Protein AF-A0A6A5T7L0-F1 (afdb_monomer_lite)

Radius of gyration: 27.07 Å; chains: 1; bounding box: 77×47×76 Å

Structure (mmCIF, N/CA/C/O backbone):
data_AF-A0A6A5T7L0-F1
#
_entry.id   AF-A0A6A5T7L0-F1
#
loop_
_atom_site.group_PDB
_atom_site.id
_atom_site.type_symbol
_atom_site.label_atom_id
_atom_site.label_alt_id
_atom_site.label_comp_id
_atom_site.label_asym_id
_atom_site.label_entity_id
_atom_site.label_seq_id
_atom_site.pdbx_PDB_ins_code
_atom_site.Cartn_x
_atom_site.Cartn_y
_atom_site.Cartn_z
_atom_site.occupancy
_atom_site.B_iso_or_equiv
_atom_site.auth_seq_id
_atom_site.auth_comp_id
_atom_site.auth_asym_id
_atom_site.auth_atom_id
_atom_site.pdbx_PDB_model_num
ATOM 1 N N . MET A 1 1 ? -7.300 -7.593 -33.286 1.00 43.91 1 MET A N 1
ATOM 2 C CA . MET A 1 1 ? -7.652 -6.165 -33.444 1.00 43.91 1 MET A CA 1
ATOM 3 C C . MET A 1 1 ? -7.364 -5.468 -32.127 1.00 43.91 1 MET A C 1
ATOM 5 O O . MET A 1 1 ? -8.021 -5.785 -31.148 1.00 43.91 1 MET A O 1
ATOM 9 N N . LEU A 1 2 ? -6.334 -4.622 -32.071 1.00 35.47 2 LEU A N 1
ATOM 10 C CA . LEU A 1 2 ? -6.002 -3.835 -30.878 1.00 35.47 2 LEU A CA 1
ATOM 11 C C . LEU A 1 2 ? -6.541 -2.407 -31.060 1.00 35.47 2 LEU A C 1
ATOM 13 O O . LEU A 1 2 ? -6.405 -1.876 -32.164 1.00 35.47 2 LEU A O 1
ATOM 17 N N . PRO A 1 3 ? -7.145 -1.787 -30.031 1.00 54.62 3 PRO A N 1
ATOM 18 C CA . PRO A 1 3 ? -7.660 -0.429 -30.133 1.00 54.62 3 PRO A CA 1
ATOM 19 C C . PRO A 1 3 ? -6.516 0.590 -30.221 1.00 54.62 3 PRO A C 1
ATOM 21 O O . PRO A 1 3 ? -5.572 0.571 -29.429 1.00 54.62 3 PRO A O 1
ATOM 24 N N . ILE A 1 4 ? -6.623 1.482 -31.203 1.00 52.09 4 ILE A N 1
ATOM 25 C CA . ILE A 1 4 ? -5.768 2.654 -31.389 1.00 52.09 4 ILE A CA 1
ATOM 26 C C . ILE A 1 4 ? -6.234 3.705 -30.373 1.00 52.09 4 ILE A C 1
ATOM 28 O O . ILE A 1 4 ? -7.355 4.193 -30.459 1.00 52.09 4 ILE A O 1
ATOM 32 N N . PHE A 1 5 ? -5.399 4.011 -29.380 1.00 48.12 5 PHE A N 1
ATOM 33 C CA . PHE A 1 5 ? -5.658 5.078 -28.411 1.00 48.12 5 PHE A CA 1
ATOM 34 C C . PHE A 1 5 ? -5.071 6.395 -28.924 1.00 48.12 5 PHE A C 1
ATOM 36 O O . PHE A 1 5 ? -3.862 6.622 -28.820 1.00 48.12 5 PHE A O 1
ATOM 43 N N . ASP A 1 6 ? -5.934 7.271 -29.437 1.00 54.66 6 ASP A N 1
ATOM 44 C CA . ASP A 1 6 ? -5.581 8.657 -29.740 1.00 54.66 6 ASP A CA 1
ATOM 45 C C . ASP A 1 6 ? -5.283 9.417 -28.443 1.00 54.66 6 ASP A C 1
ATOM 47 O O . ASP A 1 6 ? -6.135 9.608 -27.576 1.00 54.66 6 ASP A O 1
ATOM 51 N N . SER A 1 7 ? -4.023 9.820 -28.289 1.00 46.53 7 SER A N 1
ATOM 52 C CA . SER A 1 7 ? -3.513 10.531 -27.117 1.00 46.53 7 SER A CA 1
ATOM 53 C C . SER A 1 7 ? -3.233 11.983 -27.495 1.00 46.53 7 SER A C 1
ATOM 55 O O . SER A 1 7 ? -2.087 12.362 -27.727 1.00 46.53 7 SER A O 1
ATOM 57 N N . THR A 1 8 ? -4.274 12.810 -27.588 1.00 51.56 8 THR A N 1
ATOM 58 C CA . THR A 1 8 ? -4.124 14.262 -27.792 1.00 51.56 8 THR A CA 1
ATOM 59 C C . THR A 1 8 ? -4.957 15.042 -26.782 1.00 51.56 8 THR A C 1
ATOM 61 O O . THR A 1 8 ? -5.862 15.790 -27.125 1.00 51.56 8 THR A O 1
ATOM 64 N N . THR A 1 9 ? -4.629 14.899 -25.501 1.00 53.75 9 THR A N 1
ATOM 65 C CA . THR A 1 9 ? -5.067 15.838 -24.462 1.00 53.75 9 THR A CA 1
ATOM 66 C C . THR A 1 9 ? -3.869 16.658 -24.014 1.00 53.75 9 THR A C 1
ATOM 68 O O . THR A 1 9 ? -3.000 16.180 -23.286 1.00 53.75 9 THR A O 1
ATOM 71 N N . LYS A 1 10 ? -3.812 17.902 -24.501 1.00 51.41 10 LYS A N 1
ATOM 72 C CA . LYS A 1 10 ? -2.924 18.950 -23.993 1.00 51.41 10 LYS A CA 1
ATOM 73 C C . LYS A 1 10 ? -3.390 19.309 -22.581 1.00 51.41 10 LYS A C 1
ATOM 75 O O . LYS A 1 10 ? -4.436 19.930 -22.427 1.00 51.41 10 LYS A O 1
ATOM 80 N N . SER A 1 11 ? -2.636 18.906 -21.565 1.00 47.56 11 SER A N 1
ATOM 81 C CA . SER A 1 11 ? -2.857 19.373 -20.194 1.00 47.56 11 SER A CA 1
ATOM 82 C C . SER A 1 11 ? -2.314 20.800 -20.039 1.00 47.56 11 SER A C 1
ATOM 84 O O . SER A 1 11 ? -1.153 21.027 -20.389 1.00 47.56 11 SER A O 1
ATOM 86 N N . PRO A 1 12 ? -3.096 21.759 -19.516 1.00 58.34 12 PRO A N 1
ATOM 87 C CA . PRO A 1 12 ? -2.580 23.069 -19.145 1.00 58.34 12 PRO A CA 1
ATOM 88 C C . PRO A 1 12 ? -1.730 22.940 -17.873 1.00 58.34 12 PRO A C 1
ATOM 90 O O . PRO A 1 12 ? -2.208 22.525 -16.819 1.00 58.34 12 PRO A O 1
ATOM 93 N N . LEU A 1 13 ? -0.443 23.260 -17.999 1.00 49.09 13 LEU A N 1
ATOM 94 C CA . LEU A 1 13 ? 0.490 23.393 -16.887 1.00 49.09 13 LEU A CA 1
ATOM 95 C C . LEU A 1 13 ? 0.270 24.735 -16.176 1.00 49.09 13 LEU A C 1
ATOM 97 O O . LEU A 1 13 ? 0.338 25.785 -16.802 1.00 49.09 13 LEU A O 1
ATOM 101 N N . ASN A 1 14 ? 0.064 24.639 -14.863 1.00 46.44 14 ASN A N 1
ATOM 102 C CA . ASN A 1 14 ? 0.640 25.473 -13.807 1.00 46.44 14 ASN A CA 1
ATOM 103 C C . ASN A 1 14 ? 0.801 26.982 -14.047 1.00 46.44 14 ASN A C 1
ATOM 105 O O . ASN A 1 14 ? 1.794 27.439 -14.608 1.00 46.44 14 ASN A O 1
ATOM 109 N N . SER A 1 15 ? -0.048 27.747 -13.365 1.00 51.84 15 SER A N 1
ATOM 110 C CA . SER A 1 15 ? 0.314 29.055 -12.815 1.00 51.84 15 SER A CA 1
ATOM 111 C C . SER A 1 15 ? -0.300 29.203 -11.420 1.00 51.84 15 SER A C 1
ATOM 113 O O . SER A 1 15 ? -1.387 29.757 -11.271 1.00 51.84 15 SER A O 1
ATOM 115 N N . TYR A 1 16 ? 0.355 28.658 -10.394 1.00 52.31 16 TYR A N 1
ATOM 116 C CA . TYR A 1 16 ? 0.055 29.035 -9.010 1.00 52.31 16 TYR A CA 1
ATOM 117 C C . TYR A 1 16 ? 1.258 28.776 -8.102 1.00 52.31 16 TYR A C 1
ATOM 119 O O . TYR A 1 16 ? 1.363 27.742 -7.449 1.00 52.31 16 TYR A O 1
ATOM 127 N N . VAL A 1 17 ? 2.197 29.718 -8.096 1.00 57.66 17 VAL A N 1
ATOM 128 C CA . VAL A 1 17 ? 3.179 29.864 -7.022 1.00 57.66 17 VAL A CA 1
ATOM 129 C C . VAL A 1 17 ? 3.351 31.358 -6.820 1.00 57.66 17 VAL A C 1
ATOM 131 O O . VAL A 1 17 ? 3.930 32.004 -7.679 1.00 57.66 17 VAL A O 1
ATOM 134 N N . GLU A 1 18 ? 2.782 31.889 -5.740 1.00 56.53 18 GLU A N 1
ATOM 135 C CA . GLU A 1 18 ? 3.347 32.964 -4.914 1.00 56.53 18 GLU A CA 1
ATOM 136 C C . GLU A 1 18 ? 2.330 33.347 -3.833 1.00 56.53 18 GLU A C 1
ATOM 138 O O . GLU A 1 18 ? 1.183 33.683 -4.116 1.00 56.53 18 GLU A O 1
ATOM 143 N N . GLY A 1 19 ? 2.747 33.242 -2.572 1.00 48.78 19 GLY A N 1
ATOM 144 C CA . GLY A 1 19 ? 1.917 33.613 -1.428 1.00 48.78 19 GLY A CA 1
ATOM 145 C C . GLY A 1 19 ? 2.316 32.913 -0.136 1.00 48.78 19 GLY A C 1
ATOM 146 O O . GLY A 1 19 ? 1.455 32.376 0.555 1.00 48.78 19 GLY A O 1
ATOM 147 N N . ILE A 1 20 ? 3.611 32.874 0.197 1.00 54.66 20 ILE A N 1
ATOM 148 C CA . ILE A 1 20 ? 4.043 32.425 1.527 1.00 54.66 20 ILE A CA 1
ATOM 149 C C . ILE A 1 20 ? 3.775 33.588 2.487 1.00 54.66 20 ILE A C 1
ATOM 151 O O . ILE A 1 20 ? 4.583 34.500 2.641 1.00 54.66 20 ILE A O 1
ATOM 155 N N . SER A 1 21 ? 2.570 33.582 3.053 1.00 60.00 21 SER A N 1
ATOM 156 C CA . SER A 1 21 ? 2.097 34.552 4.033 1.00 60.00 21 SER A CA 1
ATOM 157 C C . SER A 1 21 ? 2.749 34.293 5.393 1.00 60.00 21 SER A C 1
ATOM 159 O O . SER A 1 21 ? 2.473 33.297 6.053 1.00 60.00 21 SER A O 1
ATOM 161 N N . THR A 1 22 ? 3.625 35.223 5.760 1.0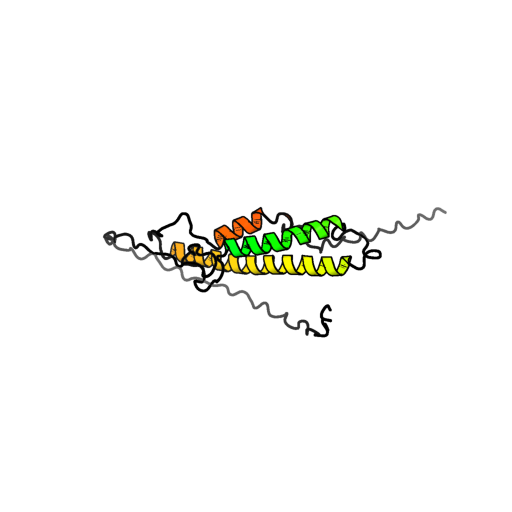0 60.38 22 THR A N 1
ATOM 162 C CA . THR A 1 22 ? 3.790 35.868 7.070 1.00 60.38 22 THR A CA 1
ATOM 163 C C . THR A 1 22 ? 3.498 35.041 8.328 1.00 60.38 22 THR A C 1
ATOM 165 O O . THR A 1 22 ? 2.357 34.752 8.671 1.00 60.38 22 THR A O 1
ATOM 168 N N . HIS A 1 23 ? 4.575 34.785 9.069 1.00 54.91 23 HIS A N 1
ATOM 169 C CA . HIS A 1 23 ? 4.649 34.398 10.477 1.00 54.91 23 HIS A CA 1
ATOM 170 C C . HIS A 1 23 ? 3.454 34.853 11.346 1.00 54.91 23 HIS A C 1
ATOM 172 O O . HIS A 1 23 ? 3.413 35.991 11.815 1.00 54.91 23 HIS A O 1
ATOM 178 N N . CYS A 1 24 ? 2.533 33.938 11.659 1.00 53.59 24 CYS A N 1
ATOM 179 C CA . CYS A 1 24 ? 1.653 34.081 12.818 1.00 53.59 24 CYS A CA 1
ATOM 180 C C . CYS A 1 24 ? 2.404 33.596 14.062 1.00 53.59 24 CYS A C 1
ATOM 182 O O . CYS A 1 24 ? 2.524 32.396 14.306 1.00 53.59 24 CYS A O 1
ATOM 184 N N . ILE A 1 25 ? 2.915 34.537 14.856 1.00 69.62 25 ILE A N 1
ATOM 185 C CA . ILE A 1 25 ? 3.345 34.269 16.230 1.00 69.62 25 ILE A CA 1
ATOM 186 C C . ILE A 1 25 ? 2.068 34.029 17.044 1.00 69.62 25 ILE A C 1
ATOM 188 O O . ILE A 1 25 ? 1.361 34.970 17.400 1.00 69.62 25 ILE A O 1
ATOM 192 N N . ILE A 1 26 ? 1.729 32.759 17.275 1.00 68.44 26 ILE A N 1
ATOM 193 C CA . ILE A 1 26 ? 0.616 32.368 18.144 1.00 68.44 26 ILE A CA 1
ATOM 194 C C . ILE A 1 26 ? 1.111 32.456 19.589 1.00 68.44 26 ILE A C 1
ATOM 196 O O . ILE A 1 26 ? 1.755 31.542 20.102 1.00 68.44 26 ILE A O 1
ATOM 200 N N . THR A 1 27 ? 0.827 33.575 20.249 1.00 67.38 27 THR A N 1
ATOM 201 C CA . THR A 1 27 ? 1.026 33.731 21.693 1.00 67.38 27 THR A CA 1
ATOM 202 C C . THR A 1 27 ? -0.108 32.998 22.411 1.00 67.38 27 THR A C 1
ATOM 204 O O . THR A 1 27 ? -1.219 33.515 22.511 1.00 67.38 27 THR A O 1
ATOM 207 N N . LEU A 1 28 ? 0.137 31.766 22.865 1.00 72.31 28 LEU A N 1
ATOM 208 C CA . LEU A 1 28 ? -0.852 31.013 23.639 1.00 72.31 28 LEU A CA 1
ATOM 209 C C . LEU A 1 28 ? -0.962 31.601 25.059 1.00 72.31 28 LEU A C 1
ATOM 211 O O . LEU A 1 28 ? 0.062 31.753 25.730 1.00 72.31 28 LEU A O 1
ATOM 215 N N . PRO A 1 29 ? -2.174 31.930 25.543 1.00 70.00 29 PRO A N 1
ATOM 216 C CA . PRO A 1 29 ? -2.362 32.408 26.904 1.00 70.00 29 PRO A CA 1
ATOM 217 C C . PRO A 1 29 ? -2.078 31.282 27.904 1.00 70.00 29 PRO A C 1
ATOM 219 O O . PRO A 1 29 ? -2.749 30.250 27.919 1.00 70.00 29 PRO A O 1
ATOM 222 N N . PHE A 1 30 ? -1.084 31.511 28.762 1.00 65.31 30 PHE A N 1
ATOM 223 C CA . PHE A 1 30 ? -0.751 30.663 29.902 1.00 65.31 30 PHE A CA 1
ATOM 224 C C . PHE A 1 30 ? -1.937 30.643 30.876 1.00 65.31 30 PHE A C 1
ATOM 226 O O . PHE A 1 30 ? -2.148 31.578 31.646 1.00 65.31 30 PHE A O 1
ATOM 233 N N . THR A 1 31 ? -2.760 29.600 30.790 1.00 71.38 31 THR A N 1
ATOM 234 C CA . THR A 1 31 ? -3.904 29.392 31.680 1.00 71.38 31 THR A CA 1
ATOM 235 C C . THR A 1 31 ? -3.433 28.583 32.883 1.00 71.38 31 THR A C 1
ATOM 237 O O . THR A 1 31 ? -2.878 27.497 32.729 1.00 71.38 31 THR A O 1
ATOM 240 N N . SER A 1 32 ? -3.604 29.132 34.087 1.00 69.06 32 SER A N 1
ATOM 241 C CA . SER A 1 32 ? -3.210 28.470 35.333 1.00 69.06 32 SER A CA 1
ATOM 242 C C . SER A 1 32 ? -3.940 27.132 35.521 1.00 69.06 32 SER A C 1
ATOM 244 O O . SER A 1 32 ? -5.127 27.040 35.198 1.00 69.06 32 SER A O 1
ATOM 246 N N . PRO A 1 33 ? -3.273 26.105 36.079 1.00 72.44 33 PRO A N 1
ATOM 247 C CA . PRO A 1 33 ? -3.895 24.811 36.320 1.00 72.44 33 PRO A CA 1
ATOM 248 C C . PRO A 1 33 ? -4.971 24.949 37.403 1.00 72.44 33 PRO A C 1
ATOM 250 O O . PRO A 1 33 ? -4.674 25.227 38.564 1.00 72.44 33 PRO A O 1
ATOM 253 N N . ALA A 1 34 ? -6.233 24.762 37.020 1.00 69.81 34 ALA A N 1
ATOM 254 C CA . ALA A 1 34 ? -7.327 24.653 37.971 1.00 69.81 34 ALA A CA 1
ATOM 255 C C . ALA A 1 34 ? -7.216 23.315 38.719 1.00 69.81 34 ALA A C 1
ATOM 257 O O . ALA A 1 34 ? -7.184 22.242 38.109 1.00 69.81 34 ALA A O 1
ATOM 258 N N . THR A 1 35 ? -7.164 23.386 40.049 1.00 69.69 35 THR A N 1
ATOM 259 C CA . THR A 1 35 ? -7.171 22.241 40.965 1.00 69.69 35 THR A CA 1
ATOM 260 C C . THR A 1 35 ? -8.419 21.393 40.720 1.00 69.69 35 THR A C 1
ATOM 262 O O . THR A 1 35 ? -9.519 21.733 41.153 1.00 69.69 35 THR A O 1
ATOM 265 N N . THR A 1 36 ? -8.256 20.295 39.983 1.00 68.69 36 THR A N 1
ATOM 266 C CA . THR A 1 36 ? -9.347 19.383 39.631 1.00 68.69 36 THR A CA 1
ATOM 267 C C . THR A 1 36 ? -9.583 18.430 40.798 1.00 68.69 36 THR A C 1
ATOM 269 O O . THR A 1 36 ? -8.712 17.645 41.166 1.00 68.69 36 THR A O 1
ATOM 272 N N . SER A 1 37 ? -10.762 18.536 41.410 1.00 72.56 37 SER A N 1
ATOM 273 C CA . SER A 1 37 ? -11.226 17.643 42.472 1.00 72.56 37 SER A CA 1
ATOM 274 C C . SER A 1 37 ? -11.311 16.206 41.941 1.00 72.56 37 SER A C 1
ATOM 276 O O . SER A 1 37 ? -11.947 15.959 40.915 1.00 72.56 37 SER A O 1
ATOM 278 N N . ALA A 1 38 ? -10.637 15.272 42.617 1.00 71.00 38 ALA A N 1
ATOM 279 C CA . ALA A 1 38 ? -10.559 13.865 42.239 1.00 71.00 38 ALA A CA 1
ATOM 280 C C . ALA A 1 38 ? -11.945 13.207 42.321 1.00 71.00 38 ALA A C 1
ATOM 282 O O . ALA A 1 38 ? -12.402 12.788 43.384 1.00 71.00 38 ALA A O 1
ATOM 283 N N . ARG A 1 39 ? -12.636 13.138 41.182 1.00 76.12 39 ARG A N 1
ATOM 284 C CA . ARG A 1 39 ? -13.893 12.407 41.038 1.00 76.12 39 ARG A CA 1
ATOM 285 C C . ARG A 1 39 ? -13.563 10.925 40.887 1.00 76.12 39 ARG A C 1
ATOM 287 O O . ARG A 1 39 ? -12.896 10.544 39.931 1.00 76.12 39 ARG A O 1
ATOM 294 N N . THR A 1 40 ? -14.033 10.095 41.814 1.00 76.38 40 THR A N 1
ATOM 295 C CA . THR A 1 40 ? -13.947 8.633 41.712 1.00 76.38 40 THR A CA 1
ATOM 296 C C . THR A 1 40 ? -14.692 8.177 40.457 1.00 76.38 40 THR A C 1
ATOM 298 O O . THR A 1 40 ? -15.923 8.202 40.416 1.00 76.38 40 THR A O 1
ATOM 301 N N . VAL A 1 41 ? -13.951 7.819 39.407 1.00 77.62 41 VAL A N 1
ATOM 302 C CA . VAL A 1 41 ? -14.505 7.275 38.163 1.00 77.62 41 VAL A CA 1
ATOM 303 C C . VAL A 1 41 ? -14.857 5.813 38.419 1.00 77.62 41 VAL A C 1
ATOM 305 O O . VAL A 1 41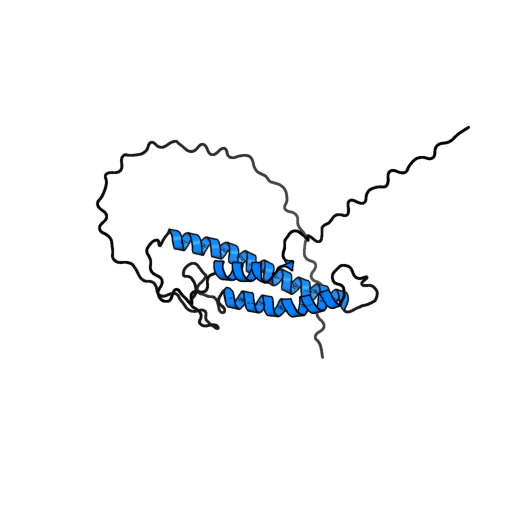 ? -13.977 4.990 38.654 1.00 77.62 41 VAL A O 1
ATOM 308 N N . VAL A 1 42 ? -16.152 5.495 38.422 1.00 81.62 42 VAL A N 1
ATOM 309 C CA . VAL A 1 42 ? -16.621 4.104 38.438 1.00 81.62 42 VAL A CA 1
ATOM 310 C C . VAL A 1 42 ? -16.292 3.504 37.064 1.00 81.62 42 VAL A C 1
ATOM 312 O O . VAL A 1 42 ? -16.731 4.076 36.065 1.00 81.62 42 VAL A O 1
ATOM 315 N N . PRO A 1 43 ? -15.519 2.406 36.979 1.00 78.56 43 PRO A N 1
ATOM 316 C CA . PRO A 1 43 ? -15.147 1.815 35.699 1.00 78.56 43 PRO A CA 1
ATOM 317 C C . PRO A 1 43 ? -16.399 1.278 34.999 1.00 78.56 43 PRO A C 1
ATOM 319 O O . PRO A 1 43 ? -17.075 0.383 35.507 1.00 78.56 43 PRO A O 1
ATOM 322 N N . SER A 1 44 ? -16.733 1.850 33.843 1.00 76.25 44 SER A N 1
ATOM 323 C CA . SER A 1 44 ? -17.766 1.306 32.962 1.00 76.25 44 SER A CA 1
ATOM 324 C C . SER A 1 44 ? -17.288 -0.018 32.356 1.00 76.25 44 SER A C 1
ATOM 326 O O . SER A 1 44 ? -16.091 -0.154 32.090 1.00 76.25 44 SER A O 1
ATOM 328 N N . PRO A 1 45 ? -18.190 -0.987 32.111 1.00 80.56 45 PRO A N 1
ATOM 329 C CA . PRO A 1 45 ? -17.828 -2.223 31.426 1.00 80.56 45 PRO A CA 1
ATOM 330 C C . PRO A 1 45 ? -17.216 -1.918 30.046 1.00 80.56 45 PRO A C 1
ATOM 332 O O . PRO A 1 45 ? -17.641 -0.949 29.405 1.00 80.56 45 PRO A O 1
ATOM 335 N N . PRO A 1 46 ? -16.237 -2.719 29.584 1.00 83.00 46 PRO A N 1
ATOM 336 C CA . PRO A 1 46 ? -15.584 -2.498 28.300 1.00 83.00 46 PRO A CA 1
ATOM 337 C C . PRO A 1 46 ? -16.614 -2.578 27.171 1.00 83.00 46 PRO A C 1
ATOM 339 O O . PRO A 1 46 ? -17.391 -3.532 27.070 1.00 83.00 46 PRO A O 1
ATOM 342 N N . VAL A 1 47 ? -16.640 -1.548 26.328 1.00 87.94 47 VAL A N 1
ATOM 343 C CA . VAL A 1 47 ? -17.479 -1.528 25.130 1.00 87.94 47 VAL A CA 1
ATOM 344 C C . VAL A 1 47 ? -16.797 -2.404 24.085 1.00 87.94 47 VAL A C 1
ATOM 346 O O . VAL A 1 47 ? -15.630 -2.193 23.767 1.00 87.94 47 VAL A O 1
ATOM 349 N N . SER A 1 48 ? -17.521 -3.389 23.554 1.00 90.88 48 SER A N 1
ATOM 350 C CA . SER A 1 48 ? -17.037 -4.227 22.457 1.00 90.88 48 SER A CA 1
ATOM 351 C C . SER A 1 48 ? -17.608 -3.748 21.127 1.00 90.88 48 SER A C 1
ATOM 353 O O . SER A 1 48 ? -18.789 -3.405 21.024 1.00 90.88 48 SER A O 1
ATOM 355 N N . ILE A 1 49 ? -16.767 -3.720 20.093 1.00 92.25 49 ILE A N 1
ATOM 356 C CA . ILE A 1 49 ? -17.170 -3.330 18.736 1.00 92.25 49 ILE A CA 1
ATOM 357 C C . ILE A 1 49 ? -16.894 -4.488 17.779 1.00 92.25 49 ILE A C 1
ATOM 359 O O . ILE A 1 49 ? -15.841 -5.124 17.831 1.00 92.25 49 ILE A O 1
ATOM 363 N N . THR A 1 50 ? -17.854 -4.749 16.886 1.00 92.50 50 THR A N 1
ATOM 364 C CA . THR A 1 50 ? -17.685 -5.687 15.770 1.00 92.50 50 THR A CA 1
ATOM 365 C C . THR A 1 50 ? -17.288 -4.904 14.517 1.00 92.50 50 THR A C 1
ATOM 367 O O . THR A 1 50 ? -18.096 -4.106 14.037 1.00 92.50 50 THR A O 1
ATOM 370 N N . PRO A 1 51 ? -16.076 -5.097 13.972 1.00 93.12 51 PRO A N 1
ATOM 371 C CA . PRO A 1 51 ? -15.645 -4.371 12.784 1.00 93.12 51 PRO A CA 1
ATOM 372 C C . PRO A 1 51 ? -16.403 -4.827 11.527 1.00 93.12 51 PRO A C 1
ATOM 374 O O . PRO A 1 51 ? -16.793 -5.993 11.415 1.00 93.12 51 PRO A O 1
ATOM 377 N N . ASN A 1 52 ? -16.592 -3.935 10.548 1.00 93.75 52 ASN A N 1
ATOM 378 C CA . ASN A 1 52 ? -17.231 -4.333 9.290 1.00 93.75 52 ASN A CA 1
ATOM 379 C C . ASN A 1 52 ? -16.282 -5.160 8.421 1.00 93.75 52 ASN A C 1
ATOM 381 O O . ASN A 1 52 ? -15.060 -5.109 8.556 1.00 93.75 52 ASN A O 1
ATOM 385 N N . LYS A 1 53 ? -16.859 -5.897 7.473 1.00 95.06 53 LYS A N 1
ATOM 386 C CA . LYS A 1 53 ? -16.119 -6.696 6.494 1.00 95.06 53 LYS A CA 1
ATOM 387 C C . LYS A 1 53 ? -16.000 -5.952 5.170 1.00 95.06 53 LYS A C 1
ATOM 389 O O . LYS A 1 53 ? -16.966 -5.350 4.707 1.00 95.06 53 LYS A O 1
ATOM 394 N N . ALA A 1 54 ? -14.841 -6.057 4.528 1.00 95.69 54 ALA A N 1
ATOM 395 C CA . ALA A 1 54 ? -14.664 -5.595 3.154 1.00 95.69 54 ALA A CA 1
ATOM 396 C C . ALA A 1 54 ? -15.524 -6.419 2.182 1.00 95.69 54 ALA A C 1
ATOM 398 O O . ALA A 1 54 ? -15.622 -7.642 2.322 1.00 95.69 54 ALA A O 1
ATOM 399 N N . GLY A 1 55 ? -16.090 -5.763 1.165 1.00 94.19 55 GLY A N 1
ATOM 400 C CA . GLY A 1 55 ? -17.126 -6.364 0.315 1.00 94.19 55 GLY A CA 1
ATOM 401 C C . GLY A 1 55 ? -16.701 -7.635 -0.431 1.00 94.19 55 GLY A C 1
ATOM 402 O O . GLY A 1 55 ? -17.469 -8.587 -0.499 1.00 94.19 55 GLY A O 1
ATOM 403 N N . HIS A 1 56 ? -15.479 -7.677 -0.970 1.00 95.31 56 HIS A N 1
ATOM 404 C CA . HIS A 1 56 ? -15.010 -8.792 -1.801 1.00 95.31 56 HIS A CA 1
ATOM 405 C C . HIS A 1 56 ? -14.095 -9.767 -1.050 1.00 95.31 56 HIS A C 1
ATOM 407 O O . HIS A 1 56 ? -14.217 -10.977 -1.203 1.00 95.31 56 HIS A O 1
ATOM 413 N N . CYS A 1 57 ? -13.138 -9.276 -0.255 1.00 94.94 57 CYS A N 1
ATOM 414 C CA . CYS A 1 57 ? -12.180 -10.154 0.432 1.00 94.94 57 CYS A CA 1
ATOM 415 C C . CYS A 1 57 ? -12.650 -10.632 1.812 1.00 94.94 57 CYS A C 1
ATOM 417 O O . CYS A 1 57 ? -11.954 -11.429 2.431 1.00 94.94 57 CYS A O 1
ATOM 419 N N . THR A 1 58 ? -13.785 -10.138 2.317 1.00 94.56 58 THR A N 1
ATOM 420 C CA . THR A 1 58 ? -14.427 -10.519 3.595 1.00 94.56 58 THR A CA 1
ATOM 421 C C . THR A 1 58 ? -13.621 -10.300 4.883 1.00 94.56 58 THR A C 1
ATOM 423 O O . THR A 1 58 ? -14.173 -10.469 5.967 1.00 94.56 58 THR A O 1
ATOM 426 N N . HIS A 1 59 ? -12.359 -9.873 4.788 1.00 95.56 59 HIS A N 1
ATOM 427 C CA . HIS A 1 59 ? -11.550 -9.470 5.935 1.00 95.56 59 HIS A CA 1
ATOM 428 C C . HIS A 1 59 ? -12.206 -8.340 6.736 1.00 95.56 59 HIS A C 1
ATOM 430 O O . HIS A 1 59 ? -12.784 -7.415 6.152 1.00 95.56 59 HIS A O 1
ATOM 436 N N . LEU A 1 60 ? -12.038 -8.394 8.057 1.00 96.06 60 LEU A N 1
ATOM 437 C CA . LEU A 1 60 ? -12.455 -7.338 8.975 1.00 96.06 60 LEU A CA 1
ATOM 438 C C . LEU A 1 60 ? -11.618 -6.072 8.742 1.00 96.06 60 LEU A C 1
ATOM 440 O O . LEU A 1 60 ? -10.398 -6.140 8.583 1.00 96.06 60 LEU A O 1
ATOM 444 N N . LEU A 1 61 ? -12.274 -4.917 8.701 1.00 96.31 61 LEU A N 1
ATOM 445 C CA . LEU A 1 61 ? -11.657 -3.605 8.522 1.00 96.31 61 LEU A CA 1
ATOM 446 C C . LEU A 1 61 ? -11.510 -2.906 9.863 1.00 96.31 61 LEU A C 1
ATOM 448 O O . LEU A 1 61 ? -12.404 -2.979 10.698 1.00 96.31 61 LEU A O 1
ATOM 452 N N . HIS A 1 62 ? -10.413 -2.178 10.050 1.00 96.25 62 HIS A N 1
ATOM 453 C CA . HIS A 1 62 ? -10.285 -1.317 11.220 1.00 96.25 62 HIS A CA 1
ATOM 454 C C . HIS A 1 62 ? -11.425 -0.273 11.254 1.00 96.25 62 HIS A C 1
ATOM 456 O O . HIS A 1 62 ? -11.749 0.284 10.198 1.00 96.25 62 HIS A O 1
ATOM 462 N N . PRO A 1 63 ? -12.023 0.045 12.418 1.00 95.62 63 PRO A N 1
ATOM 463 C CA . PRO A 1 63 ? -13.105 1.033 12.514 1.00 95.62 63 PRO A CA 1
ATOM 464 C C . PRO A 1 63 ? -12.738 2.424 11.968 1.00 95.62 63 PRO A C 1
ATOM 466 O O . PRO A 1 63 ? -13.556 3.058 11.304 1.00 95.62 63 PRO A O 1
ATOM 469 N N . GLY A 1 64 ? -11.486 2.856 12.159 1.00 94.12 64 GLY A N 1
ATOM 470 C CA . GLY A 1 64 ? -10.949 4.112 11.609 1.00 94.12 64 GLY A CA 1
ATOM 471 C C . GLY A 1 64 ? -10.691 4.117 10.089 1.00 94.12 64 GLY A C 1
ATOM 472 O O . GLY A 1 64 ? -10.408 5.169 9.513 1.00 94.12 64 GLY A O 1
ATOM 473 N N . THR A 1 65 ? -10.799 2.967 9.413 1.00 92.44 65 THR A N 1
ATOM 474 C CA . THR A 1 65 ? -10.685 2.861 7.948 1.00 92.44 65 THR A CA 1
ATOM 475 C C . THR A 1 65 ? -12.062 3.062 7.286 1.00 92.44 65 THR A C 1
ATOM 477 O O . THR A 1 65 ? -13.080 2.662 7.851 1.00 92.44 65 THR A O 1
ATOM 480 N N . PRO A 1 66 ? -12.157 3.673 6.084 1.00 90.12 66 PRO A N 1
ATOM 481 C CA . PRO A 1 66 ? -13.429 3.799 5.372 1.00 90.12 66 PRO A CA 1
ATOM 482 C C . PRO A 1 66 ? -14.133 2.451 5.156 1.00 90.12 66 PRO A C 1
ATOM 484 O O . PRO A 1 66 ? -13.588 1.521 4.569 1.00 90.12 66 PRO A O 1
ATOM 487 N N . GLN A 1 67 ? -15.393 2.375 5.582 1.00 86.25 67 GLN A N 1
ATOM 488 C CA . GLN A 1 67 ? -16.172 1.130 5.611 1.00 86.25 67 GLN A CA 1
ATOM 489 C C . GLN A 1 67 ? -16.797 0.756 4.252 1.00 86.25 67 GLN A C 1
ATOM 491 O O . GLN A 1 67 ? -17.493 -0.247 4.136 1.00 86.25 67 GLN A O 1
ATOM 496 N N . THR A 1 68 ? -16.564 1.559 3.211 1.00 84.50 68 THR A N 1
ATOM 497 C CA . THR A 1 68 ? -17.141 1.395 1.864 1.00 84.50 68 THR A CA 1
ATOM 498 C C . THR A 1 68 ? -16.191 0.716 0.874 1.00 84.50 68 THR A C 1
ATOM 500 O O . THR A 1 68 ? -16.419 0.736 -0.336 1.00 84.50 68 THR A O 1
ATOM 503 N N . GLU A 1 69 ? -15.102 0.120 1.357 1.00 83.81 69 GLU A N 1
ATOM 504 C CA . GLU A 1 69 ? -14.094 -0.476 0.488 1.00 83.81 69 GLU A CA 1
ATOM 505 C C . GLU A 1 69 ? -14.473 -1.874 -0.010 1.00 83.81 69 GLU A C 1
ATOM 507 O O . GLU A 1 69 ? -14.788 -2.791 0.750 1.00 83.81 69 GLU A O 1
ATOM 512 N N . VAL A 1 70 ? -14.361 -2.056 -1.329 1.00 92.75 70 VAL A N 1
ATOM 513 C CA . VAL A 1 70 ? -14.538 -3.360 -1.986 1.00 92.75 70 VAL A CA 1
ATOM 514 C C . VAL A 1 70 ? -13.435 -4.335 -1.557 1.00 92.75 70 VAL A C 1
ATOM 516 O O . VAL A 1 70 ? -13.704 -5.505 -1.295 1.00 92.75 70 VAL A O 1
ATOM 519 N N . LEU A 1 71 ? -12.191 -3.862 -1.454 1.00 96.50 71 LEU A N 1
ATOM 520 C CA . LEU A 1 71 ? -11.034 -4.638 -1.001 1.00 96.50 71 LEU A CA 1
ATOM 521 C C . LEU A 1 71 ? -10.453 -4.005 0.255 1.00 96.50 71 LEU A C 1
ATOM 523 O O . LEU A 1 71 ? -10.311 -2.790 0.306 1.00 96.50 71 LEU A O 1
ATOM 527 N N . CYS A 1 72 ? -10.041 -4.819 1.227 1.00 96.94 72 CYS A N 1
ATOM 528 C CA . CYS A 1 72 ? -9.328 -4.290 2.383 1.00 96.94 72 CYS A CA 1
ATOM 529 C C . CYS A 1 72 ? -7.956 -3.713 1.977 1.00 96.94 72 CYS A C 1
ATOM 531 O O . CYS A 1 72 ? -7.362 -4.179 0.991 1.00 96.94 72 CYS A O 1
ATOM 533 N N . PRO A 1 73 ? -7.400 -2.774 2.768 1.00 97.31 73 PRO A N 1
ATOM 534 C CA . PRO A 1 73 ? -6.104 -2.150 2.496 1.00 97.31 73 PRO A CA 1
ATOM 535 C C . PRO A 1 73 ? -4.976 -3.137 2.167 1.00 97.31 73 PRO A C 1
ATOM 537 O O . PRO A 1 73 ? -4.212 -2.949 1.219 1.00 97.31 73 PRO A O 1
ATOM 540 N N . VAL A 1 74 ? -4.908 -4.242 2.915 1.00 97.50 74 VAL A N 1
ATOM 541 C CA . VAL A 1 74 ? -3.887 -5.284 2.742 1.00 97.50 74 VAL A CA 1
ATOM 542 C C . VAL A 1 74 ? -4.043 -6.019 1.408 1.00 97.50 74 VAL A C 1
ATOM 544 O O . VAL A 1 74 ? -3.057 -6.220 0.699 1.00 97.50 74 VAL A O 1
ATOM 547 N N . CYS A 1 75 ? -5.266 -6.413 1.040 1.00 97.50 75 CYS A N 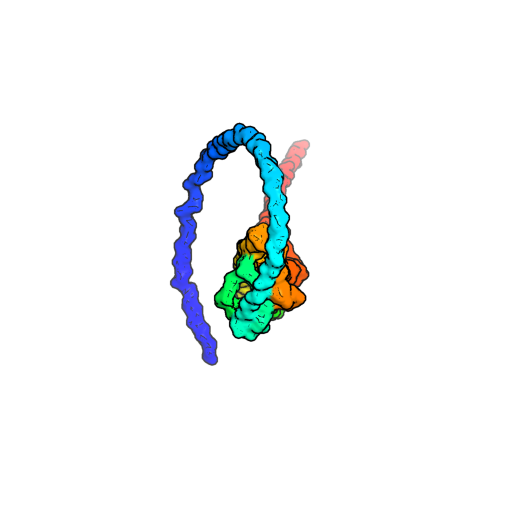1
ATOM 548 C CA . CYS A 1 75 ? -5.527 -7.072 -0.241 1.00 97.50 75 CYS A CA 1
ATOM 549 C C . CYS A 1 75 ? -5.236 -6.142 -1.416 1.00 97.50 75 CYS A C 1
ATOM 551 O O . CYS A 1 75 ? -4.658 -6.587 -2.408 1.00 97.50 75 CYS A O 1
ATOM 553 N N . LYS A 1 76 ? -5.586 -4.855 -1.298 1.00 97.50 76 LYS A N 1
ATOM 554 C CA . LYS A 1 76 ? -5.332 -3.888 -2.365 1.00 97.50 76 LYS A CA 1
ATOM 555 C C . LYS A 1 76 ? -3.838 -3.638 -2.578 1.00 97.50 76 LYS A C 1
ATOM 557 O O . LYS A 1 76 ? -3.404 -3.609 -3.727 1.00 97.50 76 LYS A O 1
ATOM 562 N N . ILE A 1 77 ? -3.044 -3.537 -1.507 1.00 97.31 77 ILE A N 1
ATOM 563 C CA . ILE A 1 77 ? -1.578 -3.457 -1.620 1.00 97.31 77 ILE A CA 1
ATOM 564 C C . ILE A 1 77 ? -1.007 -4.705 -2.287 1.00 97.31 77 ILE A C 1
ATOM 566 O O . ILE A 1 77 ? -0.268 -4.577 -3.257 1.00 97.31 77 ILE A O 1
ATOM 570 N N . ARG A 1 78 ? -1.392 -5.907 -1.841 1.00 97.25 78 ARG A N 1
ATOM 571 C CA . ARG A 1 78 ? -0.918 -7.158 -2.457 1.00 97.25 78 ARG A CA 1
ATOM 572 C C . ARG A 1 78 ? -1.252 -7.239 -3.943 1.00 97.25 78 ARG A C 1
ATOM 574 O O . ARG A 1 78 ? -0.407 -7.652 -4.725 1.00 97.25 78 ARG A O 1
ATOM 581 N N . GLN A 1 79 ? -2.450 -6.808 -4.342 1.00 97.31 79 GLN A N 1
ATOM 582 C CA . GLN A 1 79 ? -2.819 -6.722 -5.755 1.00 97.31 79 GLN A CA 1
ATOM 583 C C . GLN A 1 79 ? -1.853 -5.807 -6.525 1.00 97.31 79 GLN A C 1
ATOM 585 O O . GLN A 1 79 ? -1.297 -6.225 -7.535 1.00 97.31 79 GLN A O 1
ATOM 590 N N . LEU A 1 80 ? -1.629 -4.581 -6.041 1.00 96.50 80 LEU A N 1
ATOM 591 C CA . LEU A 1 80 ? -0.750 -3.611 -6.705 1.00 96.50 80 LEU A CA 1
ATOM 592 C C . LEU A 1 80 ? 0.705 -4.100 -6.779 1.00 96.50 80 LEU A C 1
ATOM 594 O O . LEU A 1 80 ? 1.372 -3.887 -7.788 1.00 96.50 80 LEU A O 1
ATOM 598 N N . LEU A 1 81 ? 1.187 -4.785 -5.739 1.00 95.94 81 LEU A N 1
ATOM 599 C CA . LEU A 1 81 ? 2.515 -5.402 -5.725 1.00 95.94 81 LEU A CA 1
ATOM 600 C C . LEU A 1 81 ? 2.619 -6.543 -6.742 1.00 95.94 81 LEU A C 1
ATOM 602 O O . LEU A 1 81 ? 3.571 -6.571 -7.519 1.00 95.94 81 LEU A O 1
ATOM 606 N N . ASN A 1 82 ? 1.617 -7.425 -6.800 1.00 96.06 82 ASN A N 1
ATOM 607 C CA . ASN A 1 82 ? 1.556 -8.521 -7.770 1.00 96.06 82 ASN A CA 1
ATOM 608 C C . ASN A 1 82 ? 1.486 -8.017 -9.221 1.00 96.06 82 ASN A C 1
ATOM 610 O O . ASN A 1 82 ? 2.000 -8.673 -10.122 1.00 96.06 82 ASN A O 1
ATOM 614 N N . GLU A 1 83 ? 0.861 -6.862 -9.460 1.00 95.25 83 GLU A N 1
ATOM 615 C CA . GLU A 1 83 ? 0.834 -6.208 -10.773 1.00 95.25 83 GLU A CA 1
ATOM 616 C C . GLU A 1 83 ? 2.183 -5.546 -11.114 1.00 95.25 83 GLU A C 1
ATOM 618 O O . GLU A 1 83 ? 2.657 -5.630 -12.250 1.00 95.25 83 GLU A O 1
ATOM 623 N N . LEU A 1 84 ? 2.834 -4.911 -10.132 1.00 94.81 84 LEU A N 1
ATOM 624 C CA . LEU A 1 84 ? 4.096 -4.194 -10.324 1.00 94.81 84 LEU A CA 1
ATOM 625 C C . LEU A 1 84 ? 5.302 -5.133 -10.481 1.00 94.81 84 LEU A C 1
ATOM 627 O O . LEU A 1 84 ? 6.166 -4.871 -11.318 1.00 94.81 84 LEU A O 1
ATOM 631 N N . GLN A 1 85 ? 5.378 -6.217 -9.707 1.00 94.25 85 GLN A N 1
ATOM 632 C CA . GLN A 1 85 ? 6.511 -7.149 -9.698 1.00 94.25 85 GLN A CA 1
ATOM 633 C C . GLN A 1 85 ? 6.901 -7.669 -11.098 1.00 94.25 85 GLN A C 1
ATOM 635 O O . GLN A 1 85 ? 8.061 -7.484 -11.477 1.00 94.25 85 GLN A O 1
ATOM 640 N N . PRO A 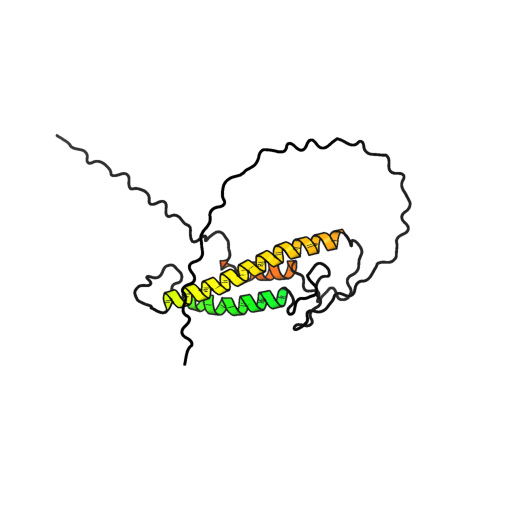1 86 ? 5.994 -8.244 -11.915 1.00 94.81 86 PRO A N 1
ATOM 641 C CA . PRO A 1 86 ? 6.358 -8.727 -13.247 1.00 94.81 86 PRO A CA 1
ATOM 642 C C . PRO A 1 86 ? 6.810 -7.590 -14.170 1.00 94.81 86 PRO A C 1
ATOM 644 O O . PRO A 1 86 ? 7.714 -7.780 -14.985 1.00 94.81 86 PRO A O 1
ATOM 647 N N . MET A 1 87 ? 6.231 -6.392 -14.032 1.00 94.06 87 MET A N 1
ATOM 648 C CA . MET A 1 87 ? 6.644 -5.224 -14.816 1.00 94.06 87 MET A CA 1
ATOM 649 C C . MET A 1 87 ? 8.043 -4.753 -14.430 1.00 94.06 87 MET A C 1
ATOM 651 O O . MET A 1 87 ? 8.832 -4.412 -15.310 1.00 94.06 87 MET A O 1
ATOM 655 N N . THR A 1 88 ? 8.375 -4.778 -13.139 1.00 92.25 88 THR A N 1
ATOM 656 C CA . THR A 1 88 ? 9.720 -4.473 -12.642 1.00 92.25 88 THR A CA 1
ATOM 657 C C . THR A 1 88 ? 10.736 -5.484 -13.159 1.00 92.25 88 THR A C 1
ATOM 659 O O . THR A 1 88 ? 11.769 -5.068 -13.678 1.00 92.25 88 THR A O 1
ATOM 662 N N . SER A 1 89 ? 10.436 -6.786 -13.119 1.00 92.44 89 SER A N 1
ATOM 663 C CA . SER A 1 89 ? 11.331 -7.810 -13.675 1.00 92.44 89 SER A CA 1
ATOM 664 C C . SER A 1 89 ? 11.555 -7.624 -15.178 1.00 92.44 89 SER A C 1
ATOM 666 O O . SER A 1 89 ? 12.692 -7.659 -15.643 1.00 92.44 89 SER A O 1
ATOM 668 N N . LEU A 1 90 ? 10.497 -7.357 -15.954 1.00 92.44 90 LEU A N 1
ATOM 669 C CA . LEU A 1 90 ? 10.630 -7.065 -17.386 1.00 92.44 90 LEU A CA 1
ATOM 670 C C . LEU A 1 90 ? 11.459 -5.801 -17.646 1.00 92.44 90 LEU A C 1
ATOM 672 O O . LEU A 1 90 ? 12.241 -5.770 -18.597 1.00 92.44 90 LEU A O 1
ATOM 676 N N . TRP A 1 91 ? 11.269 -4.760 -16.833 1.00 90.75 91 TRP A N 1
ATOM 677 C CA . TRP A 1 91 ? 11.998 -3.498 -16.943 1.00 90.75 91 TRP A CA 1
ATOM 678 C C . TRP A 1 91 ? 13.488 -3.676 -16.636 1.00 90.75 91 TRP A C 1
ATOM 680 O O . TRP A 1 91 ? 14.335 -3.227 -17.407 1.00 90.75 91 TRP A O 1
ATOM 690 N N . GLN A 1 92 ? 13.810 -4.406 -15.567 1.00 88.31 92 GLN A N 1
ATOM 691 C CA . GLN A 1 92 ? 15.182 -4.749 -15.187 1.00 88.31 92 GLN A CA 1
ATOM 692 C C . GLN A 1 92 ? 15.872 -5.613 -16.247 1.00 88.31 92 GLN A C 1
ATOM 694 O O . GLN A 1 92 ? 16.999 -5.315 -16.633 1.00 88.31 92 GLN A O 1
ATOM 699 N N . ASN A 1 93 ? 15.178 -6.615 -16.796 1.00 90.00 93 ASN A N 1
ATOM 700 C CA . ASN A 1 93 ? 15.719 -7.480 -17.851 1.00 90.00 93 ASN A CA 1
ATOM 701 C C . ASN A 1 93 ? 16.023 -6.727 -19.156 1.00 90.00 93 ASN A C 1
ATOM 703 O O . ASN A 1 93 ? 16.855 -7.170 -19.943 1.00 90.00 93 ASN A O 1
ATOM 707 N N . ARG A 1 94 ? 15.369 -5.582 -19.391 1.00 88.06 94 ARG A N 1
ATOM 708 C CA . ARG A 1 94 ? 15.671 -4.673 -20.510 1.00 88.06 94 ARG A CA 1
ATOM 709 C C . ARG A 1 94 ? 16.743 -3.630 -20.186 1.00 88.06 94 ARG A C 1
ATOM 711 O O . ARG A 1 94 ? 16.968 -2.721 -20.981 1.00 88.06 94 ARG A O 1
ATOM 718 N N . GLY A 1 95 ? 17.407 -3.770 -19.041 1.00 84.81 95 GLY A N 1
ATOM 719 C CA . GLY A 1 95 ? 18.515 -2.920 -18.624 1.00 84.81 95 GLY A CA 1
ATOM 720 C C . GLY A 1 95 ? 18.142 -1.695 -17.810 1.00 84.81 95 GLY A C 1
ATOM 721 O O . GLY A 1 95 ? 19.010 -0.856 -17.560 1.00 84.81 95 GLY A O 1
ATOM 722 N N . ALA A 1 96 ? 16.884 -1.603 -17.371 1.00 83.75 96 ALA A N 1
ATOM 723 C CA . ALA A 1 96 ? 16.414 -0.546 -16.483 1.00 83.75 96 ALA A CA 1
ATOM 724 C C . ALA A 1 96 ? 16.671 0.865 -17.095 1.00 83.75 96 ALA A C 1
ATOM 726 O O . ALA A 1 96 ? 16.789 0.966 -18.318 1.00 83.75 96 ALA A O 1
ATOM 727 N N . PRO A 1 97 ? 16.721 1.982 -16.335 1.00 76.25 97 PRO A N 1
ATOM 728 C CA . PRO A 1 97 ? 16.827 3.315 -16.938 1.00 76.25 97 PRO A CA 1
ATOM 729 C C . PRO A 1 97 ? 18.185 3.602 -17.605 1.00 76.25 97 PRO A C 1
ATOM 731 O O . PRO A 1 97 ? 18.325 4.633 -18.261 1.00 76.25 97 PRO A O 1
ATOM 734 N N . PHE A 1 98 ? 19.174 2.717 -17.448 1.00 70.31 98 PHE A N 1
ATOM 735 C CA . PHE A 1 98 ? 20.560 2.940 -17.864 1.00 70.31 98 PHE A CA 1
ATOM 736 C C . PHE A 1 98 ? 20.881 2.424 -19.272 1.00 70.31 98 PHE A C 1
ATOM 738 O O . PHE A 1 98 ? 21.977 2.678 -19.774 1.00 70.31 98 PHE A O 1
ATOM 745 N N . LEU A 1 99 ? 19.956 1.711 -19.926 1.00 71.75 99 LEU A N 1
ATOM 746 C CA . LEU A 1 99 ? 20.211 1.128 -21.242 1.00 71.75 99 LEU A CA 1
ATOM 747 C C . LEU A 1 99 ? 19.798 2.069 -22.379 1.00 71.75 99 LEU A C 1
ATOM 749 O O . LEU A 1 99 ? 18.792 2.774 -22.317 1.00 71.75 99 LEU A O 1
ATOM 753 N N . GLN A 1 100 ? 20.630 2.088 -23.420 1.00 69.88 100 GLN A N 1
ATOM 754 C CA . GLN A 1 100 ? 20.508 2.959 -24.583 1.00 69.88 100 GLN A CA 1
ATOM 755 C C . GLN A 1 100 ? 19.258 2.592 -25.418 1.00 69.88 100 GLN A C 1
ATOM 757 O O . GLN A 1 100 ? 19.247 1.554 -26.082 1.00 69.88 100 GLN A O 1
ATOM 762 N N . PRO A 1 101 ? 18.194 3.421 -25.405 1.00 70.62 101 PRO A N 1
ATOM 763 C CA . PRO A 1 101 ? 16.867 3.058 -25.912 1.00 70.62 101 PRO A CA 1
ATOM 764 C C . PRO A 1 101 ? 16.782 2.949 -27.439 1.00 70.62 101 PRO A C 1
ATOM 766 O O . PRO A 1 101 ? 15.753 2.520 -27.959 1.00 70.62 101 PRO A O 1
ATOM 769 N N . GLN A 1 102 ? 17.829 3.335 -28.175 1.00 73.31 102 GLN A N 1
ATOM 770 C CA . GLN A 1 102 ? 17.779 3.453 -29.635 1.00 73.31 102 GLN A CA 1
ATOM 771 C C . GLN A 1 102 ? 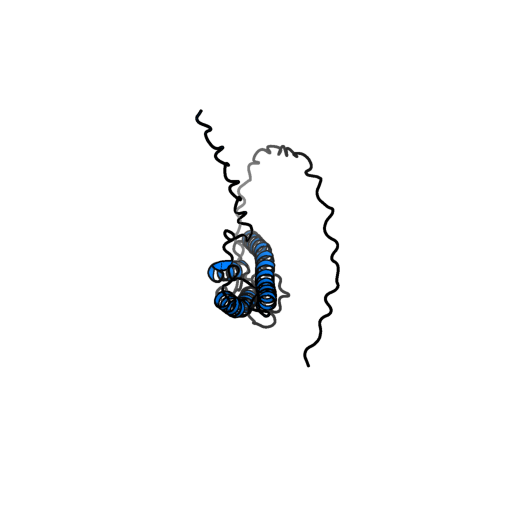17.570 2.130 -30.396 1.00 73.31 102 GLN A C 1
ATOM 773 O O . GLN A 1 102 ? 17.330 2.172 -31.599 1.00 73.31 102 GLN A O 1
ATOM 778 N N . TYR A 1 103 ? 17.636 0.976 -29.722 1.00 71.88 103 TYR A N 1
ATOM 779 C CA . TYR A 1 103 ? 17.524 -0.341 -30.360 1.00 71.88 103 TYR A CA 1
ATOM 780 C C . TYR A 1 103 ? 16.270 -1.140 -29.976 1.00 71.88 103 TYR A C 1
ATOM 782 O O . TYR A 1 103 ? 16.014 -2.167 -30.600 1.00 71.88 103 TYR A O 1
ATOM 790 N N . ASP A 1 104 ? 15.466 -0.692 -29.001 1.00 82.88 104 ASP A N 1
ATOM 791 C CA . ASP A 1 104 ? 14.253 -1.414 -28.588 1.00 82.88 104 ASP A CA 1
ATOM 792 C C . ASP A 1 104 ? 13.004 -0.508 -28.624 1.00 82.88 104 ASP A C 1
ATOM 794 O O . ASP A 1 104 ? 12.769 0.272 -27.695 1.00 82.88 104 ASP A O 1
ATOM 798 N N . PRO A 1 105 ? 12.136 -0.626 -29.651 1.00 83.12 105 PRO A N 1
ATOM 799 C CA . PRO A 1 105 ? 10.895 0.148 -29.724 1.00 83.12 105 PRO A CA 1
ATOM 800 C C . PRO A 1 105 ? 9.915 -0.173 -28.581 1.00 83.12 105 PRO A C 1
ATOM 802 O O . PRO A 1 105 ? 9.020 0.628 -28.286 1.00 83.12 105 PRO A O 1
ATOM 805 N N . MET A 1 106 ? 10.066 -1.317 -27.906 1.00 88.81 106 MET A N 1
ATOM 806 C CA . MET A 1 106 ? 9.259 -1.686 -26.742 1.00 88.81 106 MET A CA 1
ATOM 807 C C . MET A 1 106 ? 9.752 -1.039 -25.448 1.00 88.81 106 MET A C 1
ATOM 809 O O . MET A 1 106 ? 8.979 -0.985 -24.488 1.00 88.81 106 MET A O 1
ATOM 813 N N . TYR A 1 107 ? 10.970 -0.492 -25.422 1.00 89.62 107 TYR A N 1
ATOM 814 C CA . TYR A 1 107 ? 11.555 0.124 -24.232 1.00 89.62 107 TYR A CA 1
ATOM 815 C C . TYR A 1 107 ? 10.659 1.225 -23.658 1.00 89.62 107 TYR A C 1
ATOM 817 O O . TYR A 1 107 ? 10.267 1.175 -22.492 1.00 89.62 107 TYR A O 1
ATOM 825 N N . TYR A 1 108 ? 10.245 2.186 -24.490 1.00 88.00 108 TYR A N 1
ATOM 826 C CA . TYR A 1 108 ? 9.402 3.303 -24.048 1.00 88.00 108 TYR A CA 1
ATOM 827 C C . TYR A 1 108 ? 8.011 2.855 -23.596 1.00 88.00 108 TYR A C 1
ATOM 829 O O . TYR A 1 108 ? 7.465 3.403 -22.635 1.00 88.00 108 TYR A O 1
ATOM 837 N N . ARG A 1 109 ? 7.437 1.846 -24.264 1.00 91.50 109 ARG A N 1
ATOM 838 C CA . ARG A 1 109 ? 6.135 1.285 -23.879 1.00 91.50 109 ARG A CA 1
ATOM 839 C C . ARG A 1 109 ? 6.227 0.619 -22.513 1.00 91.50 109 ARG A C 1
ATOM 841 O O . ARG A 1 109 ? 5.403 0.905 -21.649 1.00 91.50 109 ARG A O 1
ATOM 848 N N . LEU A 1 110 ? 7.252 -0.203 -22.300 1.00 92.19 110 LEU A N 1
ATOM 849 C CA . LEU A 1 110 ? 7.471 -0.869 -21.023 1.00 92.19 110 LEU A CA 1
ATOM 850 C C . LEU A 1 110 ? 7.758 0.135 -19.905 1.00 92.19 110 LEU A C 1
ATOM 852 O O . LEU A 1 110 ? 7.144 0.038 -18.847 1.00 92.19 110 LEU A O 1
ATOM 856 N N . ARG A 1 111 ? 8.608 1.139 -20.158 1.00 91.75 111 ARG A N 1
ATOM 857 C CA . ARG A 1 111 ? 8.884 2.226 -19.209 1.00 91.75 111 ARG A CA 1
ATOM 858 C C . ARG A 1 111 ? 7.598 2.918 -18.766 1.00 91.75 111 ARG A C 1
ATOM 860 O O . ARG A 1 111 ? 7.392 3.126 -17.573 1.00 91.75 111 ARG A O 1
ATOM 867 N N . LYS A 1 112 ? 6.727 3.268 -19.721 1.00 93.00 112 LYS A N 1
ATOM 868 C CA . LYS A 1 112 ? 5.443 3.924 -19.440 1.00 93.00 112 LYS A CA 1
ATOM 869 C C . LYS A 1 112 ? 4.557 3.046 -18.557 1.00 93.00 112 LYS A C 1
ATOM 871 O O . LYS A 1 112 ? 4.043 3.531 -17.555 1.00 93.00 112 LYS A O 1
ATOM 876 N N . VAL A 1 113 ? 4.409 1.767 -18.904 1.00 95.25 113 VAL A N 1
ATOM 877 C CA . VAL A 1 113 ? 3.587 0.815 -18.140 1.00 95.25 113 VAL A CA 1
ATOM 878 C C . VAL A 1 113 ? 4.144 0.611 -16.729 1.00 95.25 113 VAL A C 1
ATOM 880 O O . VAL A 1 113 ? 3.402 0.734 -15.757 1.00 95.25 113 VAL A O 1
ATOM 883 N N . TRP A 1 114 ? 5.451 0.386 -16.593 1.00 94.25 114 TRP A N 1
ATOM 884 C CA . TRP A 1 114 ? 6.114 0.253 -15.294 1.00 94.25 114 TRP A CA 1
ATOM 885 C C . TRP A 1 114 ? 5.900 1.490 -14.410 1.00 94.25 114 TRP A C 1
ATOM 887 O O . TRP A 1 114 ? 5.503 1.365 -13.249 1.00 94.25 114 TRP A O 1
ATOM 897 N N . TYR A 1 115 ? 6.067 2.690 -14.976 1.00 93.00 115 TYR A N 1
ATOM 898 C CA . TYR A 1 115 ? 5.830 3.941 -14.258 1.00 93.00 115 TYR A CA 1
ATOM 899 C C . TYR A 1 115 ? 4.366 4.094 -13.821 1.00 93.00 115 TYR A C 1
ATOM 901 O O . TYR A 1 115 ? 4.106 4.537 -12.705 1.00 93.00 115 TYR A O 1
ATOM 909 N N . MET A 1 116 ? 3.401 3.689 -14.655 1.00 95.50 116 MET A N 1
ATOM 910 C CA . MET A 1 116 ? 1.977 3.720 -14.299 1.00 95.50 116 MET A CA 1
ATOM 911 C C . MET A 1 116 ? 1.660 2.845 -13.079 1.00 95.50 116 MET A C 1
ATOM 913 O O . MET A 1 116 ? 0.937 3.293 -12.183 1.00 95.50 116 MET A O 1
ATOM 917 N N . TYR A 1 117 ? 2.213 1.630 -13.004 1.00 95.12 117 TYR A N 1
ATOM 918 C CA . TYR A 1 117 ? 2.028 0.758 -11.838 1.00 95.12 117 TYR A CA 1
ATOM 919 C C . TYR A 1 117 ? 2.716 1.318 -10.589 1.00 95.12 117 TYR A C 1
ATOM 921 O O . TYR A 1 117 ? 2.092 1.370 -9.527 1.00 95.12 117 TYR A O 1
ATOM 929 N N . ARG A 1 118 ? 3.947 1.840 -10.715 1.00 93.75 118 ARG A N 1
ATOM 930 C CA . ARG A 1 118 ? 4.634 2.541 -9.612 1.00 93.75 118 ARG A CA 1
ATOM 931 C C . ARG A 1 118 ? 3.819 3.722 -9.088 1.00 93.75 118 ARG A C 1
ATOM 933 O O . ARG A 1 118 ? 3.635 3.849 -7.882 1.00 93.75 118 ARG A O 1
ATOM 940 N N . ALA A 1 119 ? 3.310 4.566 -9.983 1.00 93.81 119 ALA A N 1
ATOM 941 C CA . ALA A 1 119 ? 2.507 5.729 -9.619 1.00 93.81 119 ALA A CA 1
ATOM 942 C C . ALA A 1 119 ? 1.187 5.324 -8.942 1.00 93.81 119 ALA A C 1
ATOM 944 O O . ALA A 1 119 ? 0.755 5.976 -7.993 1.00 93.81 119 ALA A O 1
ATOM 945 N N . SER A 1 120 ? 0.564 4.233 -9.397 1.00 95.94 120 SER A N 1
ATOM 946 C CA . SER A 1 120 ? -0.659 3.697 -8.787 1.00 95.94 120 SER A CA 1
ATOM 947 C C . SER A 1 120 ? -0.412 3.205 -7.361 1.00 95.94 120 SER A C 1
ATOM 949 O O . SER A 1 120 ? -1.198 3.517 -6.465 1.00 95.94 120 SER A O 1
ATOM 951 N N . LEU A 1 121 ? 0.703 2.503 -7.135 1.00 95.31 121 LEU A N 1
ATOM 952 C CA . LEU A 1 121 ? 1.121 2.071 -5.804 1.00 95.31 121 LEU A CA 1
ATOM 953 C C . LEU A 1 121 ? 1.430 3.260 -4.886 1.00 95.31 121 LEU A C 1
ATOM 955 O O . LEU A 1 121 ? 0.863 3.337 -3.800 1.00 95.31 121 LEU A O 1
ATOM 959 N N . ALA A 1 122 ? 2.243 4.216 -5.342 1.00 94.06 122 ALA A N 1
ATOM 960 C CA . ALA A 1 122 ? 2.596 5.409 -4.569 1.00 94.06 122 ALA A CA 1
ATOM 961 C C . ALA A 1 122 ? 1.359 6.238 -4.185 1.00 94.06 122 ALA A C 1
ATOM 963 O O . ALA A 1 122 ? 1.201 6.634 -3.031 1.00 94.06 122 ALA A O 1
ATOM 964 N N . ARG A 1 123 ? 0.428 6.437 -5.128 1.00 95.62 123 ARG A N 1
ATOM 965 C CA . ARG A 1 123 ? -0.849 7.110 -4.857 1.00 95.62 123 ARG A CA 1
ATOM 966 C C . ARG A 1 123 ? -1.659 6.373 -3.793 1.00 95.62 123 ARG A C 1
ATOM 968 O O . ARG A 1 123 ? -2.244 7.015 -2.927 1.00 95.62 123 ARG A O 1
ATOM 975 N N . TYR A 1 124 ? -1.732 5.044 -3.861 1.00 96.50 124 TYR A N 1
ATOM 976 C CA . TYR A 1 124 ? -2.480 4.285 -2.864 1.00 96.50 124 TYR A CA 1
ATOM 977 C C . TYR A 1 124 ? -1.802 4.320 -1.489 1.00 96.50 124 TYR A C 1
ATOM 979 O O . TYR A 1 124 ? -2.493 4.501 -0.493 1.00 96.50 124 TYR A O 1
ATOM 987 N N . MET A 1 125 ? -0.468 4.247 -1.430 1.00 95.56 125 MET A N 1
ATOM 988 C CA . MET A 1 125 ? 0.293 4.417 -0.186 1.00 95.56 125 MET A CA 1
ATOM 989 C C . MET A 1 125 ? 0.020 5.772 0.475 1.00 95.56 125 MET A C 1
ATOM 991 O O . MET A 1 125 ? -0.252 5.797 1.668 1.00 95.56 125 MET A O 1
ATOM 995 N N . TYR A 1 126 ? -0.027 6.864 -0.294 1.00 94.50 126 TYR A N 1
ATOM 996 C CA . TYR A 1 126 ? -0.402 8.184 0.228 1.00 94.50 126 TYR A CA 1
ATOM 997 C C . TYR A 1 126 ? -1.786 8.177 0.905 1.00 94.50 126 TYR A C 1
ATOM 999 O O . TYR A 1 126 ? -1.957 8.692 2.008 1.00 94.50 126 TYR A O 1
ATOM 1007 N N . PHE A 1 127 ? -2.785 7.526 0.297 1.00 95.75 127 PHE A N 1
ATOM 1008 C CA . PHE A 1 127 ? -4.097 7.378 0.938 1.00 95.75 127 PHE A CA 1
ATOM 1009 C C . PHE A 1 127 ? -4.051 6.518 2.204 1.00 95.75 127 PHE A C 1
ATOM 1011 O O . PHE A 1 127 ? -4.821 6.764 3.132 1.00 95.75 127 PHE A O 1
ATOM 1018 N N . LEU A 1 128 ? -3.183 5.506 2.251 1.00 96.00 128 LEU A N 1
ATOM 1019 C CA . LEU A 1 128 ? -3.004 4.688 3.446 1.00 96.00 128 LEU A CA 1
ATOM 1020 C C . LEU A 1 128 ? -2.334 5.456 4.585 1.00 96.00 128 LEU A C 1
ATOM 1022 O O . LEU A 1 128 ? -2.672 5.183 5.729 1.00 96.00 128 LEU A O 1
ATOM 1026 N N . GLU A 1 129 ? -1.443 6.406 4.302 1.00 95.88 129 GLU A N 1
ATOM 1027 C CA . GLU A 1 129 ? -0.830 7.271 5.325 1.00 95.88 129 GLU A CA 1
ATOM 1028 C C . GLU A 1 129 ? -1.894 8.120 6.021 1.00 95.88 129 GLU A C 1
ATOM 1030 O O . GLU A 1 129 ? -2.055 8.014 7.234 1.00 95.88 129 GLU A O 1
ATOM 1035 N N . ILE A 1 130 ? -2.737 8.809 5.246 1.00 96.38 130 ILE A N 1
ATOM 1036 C CA . ILE A 1 130 ? -3.880 9.572 5.780 1.00 96.38 130 ILE A CA 1
ATOM 1037 C C . ILE A 1 130 ? -4.822 8.675 6.597 1.00 96.38 130 ILE A C 1
ATOM 1039 O O . ILE A 1 130 ? -5.389 9.089 7.606 1.00 96.38 130 ILE A O 1
ATOM 1043 N N . ARG A 1 131 ? -5.050 7.435 6.151 1.00 96.06 131 ARG A N 1
ATOM 1044 C CA . ARG A 1 131 ? -5.920 6.499 6.877 1.00 96.06 131 ARG A CA 1
ATOM 1045 C C . ARG A 1 131 ? -5.270 5.987 8.151 1.00 96.06 131 ARG A C 1
ATOM 1047 O O . ARG A 1 131 ? -5.975 5.870 9.137 1.00 96.06 131 ARG A O 1
ATOM 1054 N N . ALA A 1 132 ? -3.970 5.716 8.151 1.00 96.62 132 ALA A N 1
ATOM 1055 C CA . ALA A 1 132 ? -3.255 5.277 9.342 1.00 96.62 132 ALA A CA 1
ATOM 1056 C C . ALA A 1 132 ? -3.301 6.347 10.445 1.00 96.62 132 ALA A C 1
ATOM 1058 O O . ALA A 1 132 ? -3.518 5.998 11.600 1.00 96.62 132 ALA A O 1
ATOM 1059 N N . GLU A 1 133 ? -3.205 7.631 10.089 1.00 96.62 133 GLU A N 1
ATOM 1060 C CA . GLU A 1 133 ? -3.414 8.743 11.032 1.00 96.62 133 GLU A CA 1
ATOM 1061 C C . GLU A 1 133 ? -4.835 8.741 11.619 1.00 96.62 133 GLU A C 1
ATOM 1063 O O . GLU A 1 133 ? -5.026 8.983 12.808 1.00 96.62 133 GLU A O 1
ATOM 1068 N N . ARG A 1 134 ? -5.854 8.421 10.810 1.00 96.56 134 ARG A N 1
ATOM 1069 C CA . ARG A 1 134 ? -7.241 8.288 11.295 1.00 96.56 134 ARG A CA 1
ATOM 1070 C C . ARG A 1 134 ? -7.447 7.061 12.172 1.00 96.56 134 ARG A C 1
ATOM 1072 O O . ARG A 1 134 ? -8.220 7.128 13.119 1.00 96.56 134 ARG A O 1
ATOM 1079 N N . GLU A 1 135 ? -6.802 5.943 11.845 1.00 96.75 135 GLU A N 1
ATOM 1080 C CA . GLU A 1 135 ? -6.812 4.748 12.693 1.00 96.75 135 GLU A CA 1
ATOM 1081 C C . GLU A 1 135 ? -6.212 5.071 14.059 1.00 96.75 135 GLU A C 1
ATOM 1083 O O . GLU A 1 135 ? -6.819 4.734 15.066 1.00 96.75 135 GLU A O 1
ATOM 1088 N N . GLU A 1 136 ? -5.096 5.798 14.086 1.00 96.38 136 GLU A N 1
ATOM 1089 C CA . GLU A 1 136 ? -4.451 6.256 15.316 1.00 96.38 136 GLU A CA 1
ATOM 1090 C C . GLU A 1 136 ? -5.330 7.206 16.130 1.00 96.38 136 GLU A C 1
ATOM 1092 O O . GLU A 1 136 ? -5.514 7.000 17.325 1.00 96.38 136 GLU A O 1
ATOM 1097 N N . ALA A 1 137 ? -5.929 8.212 15.487 1.00 96.69 137 ALA A N 1
ATOM 1098 C CA . ALA A 1 137 ? -6.864 9.113 16.156 1.00 96.69 137 ALA A CA 1
ATOM 1099 C C . ALA A 1 137 ? -8.058 8.347 16.749 1.00 96.69 137 ALA A C 1
ATOM 1101 O O . ALA A 1 137 ? -8.453 8.593 17.886 1.00 96.69 137 ALA A O 1
ATOM 1102 N N . TRP A 1 138 ? -8.588 7.369 16.010 1.00 95.56 138 TRP A N 1
ATOM 1103 C CA . TRP A 1 138 ? -9.675 6.523 16.490 1.00 95.56 138 TRP A CA 1
ATOM 1104 C C . TRP A 1 138 ? -9.252 5.670 17.695 1.00 95.56 138 TRP A C 1
ATOM 1106 O O . TRP A 1 138 ? -10.006 5.597 18.663 1.00 95.56 138 TRP A O 1
ATOM 1116 N N . GLU A 1 139 ? -8.057 5.064 17.656 1.00 94.94 139 GLU A N 1
ATOM 1117 C CA . GLU A 1 139 ? -7.477 4.284 18.763 1.00 94.94 139 GLU A CA 1
ATOM 1118 C C . GLU A 1 139 ? -7.339 5.137 20.039 1.00 94.94 139 GLU A C 1
ATOM 1120 O O . GLU A 1 139 ? -7.655 4.657 21.126 1.00 94.94 139 GLU A O 1
ATOM 1125 N N . LEU A 1 140 ? -6.930 6.406 19.908 1.00 95.00 140 LEU A N 1
ATOM 1126 C CA . LEU A 1 140 ? -6.807 7.347 21.030 1.00 95.00 140 LEU A CA 1
ATOM 1127 C C . LEU A 1 140 ? -8.166 7.772 21.609 1.00 95.00 140 LEU A C 1
ATOM 1129 O O . LEU A 1 140 ? -8.309 7.896 22.822 1.00 95.00 140 LEU A O 1
ATOM 1133 N N . GLU A 1 141 ? -9.169 7.997 20.759 1.00 95.06 141 GLU A N 1
ATOM 1134 C CA . GLU A 1 141 ? -10.525 8.372 21.193 1.00 95.06 141 GLU A CA 1
ATOM 1135 C C . GLU A 1 141 ? -11.283 7.216 21.867 1.00 95.06 141 GLU A C 1
ATOM 1137 O O . GLU A 1 141 ? -12.210 7.452 22.642 1.00 95.06 141 GLU A O 1
ATOM 1142 N N . HIS A 1 142 ? -10.899 5.973 21.571 1.00 93.56 142 HIS A N 1
ATOM 1143 C CA . HIS A 1 142 ? -11.591 4.756 21.995 1.00 93.56 142 HIS A CA 1
ATOM 1144 C C . HIS A 1 142 ? -10.697 3.872 22.876 1.00 93.56 142 HIS A C 1
ATOM 1146 O O . HIS A 1 142 ? -10.724 2.641 22.779 1.00 93.56 142 HIS A O 1
ATOM 11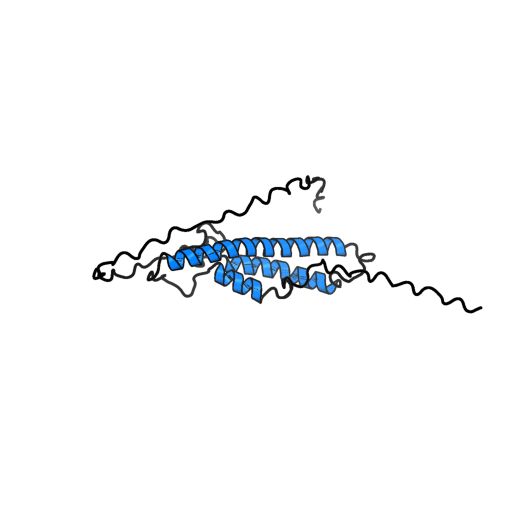52 N N . GLU A 1 143 ? -9.906 4.492 23.755 1.00 91.31 143 GLU A N 1
ATOM 1153 C CA . GLU A 1 143 ? -9.068 3.771 24.712 1.00 91.31 143 GLU A CA 1
ATOM 1154 C C . GLU A 1 143 ? -9.929 2.845 25.597 1.00 91.31 143 GLU A C 1
ATOM 1156 O O . GLU A 1 143 ? -10.926 3.258 26.192 1.00 91.31 143 GLU A O 1
ATOM 1161 N N . GLY A 1 144 ? -9.568 1.560 25.658 1.00 87.25 144 GLY A N 1
ATOM 1162 C CA . GLY A 1 144 ? -10.313 0.540 26.406 1.00 87.25 144 GLY A CA 1
ATOM 1163 C C . GLY A 1 144 ? -11.465 -0.128 25.644 1.00 87.25 144 GLY A C 1
ATOM 1164 O O . GLY A 1 144 ? -12.139 -0.991 26.209 1.00 87.25 144 GLY A O 1
ATOM 1165 N N . VAL A 1 145 ? -11.688 0.217 24.372 1.00 89.81 145 VAL A N 1
ATOM 1166 C CA . VAL A 1 145 ? -12.594 -0.540 23.499 1.00 89.81 145 VAL A CA 1
ATOM 1167 C C . VAL A 1 145 ? -11.912 -1.822 23.033 1.00 89.81 145 VAL A C 1
ATOM 1169 O O . VAL A 1 145 ? -10.894 -1.797 22.340 1.00 89.81 145 VAL A O 1
ATOM 1172 N N . GLU A 1 146 ? -12.508 -2.965 23.363 1.00 86.31 146 GLU A N 1
ATOM 1173 C CA . GLU A 1 146 ? -12.052 -4.254 22.851 1.00 86.31 146 GLU A CA 1
ATOM 1174 C C . GLU A 1 146 ? -12.654 -4.510 21.463 1.00 86.31 146 GLU A C 1
ATOM 1176 O O . GLU A 1 146 ? -13.874 -4.597 21.278 1.00 86.31 146 GLU A O 1
ATOM 1181 N N . MET A 1 147 ? -11.791 -4.652 20.456 1.00 84.50 147 MET A N 1
ATOM 1182 C CA . MET A 1 147 ? -12.213 -5.092 19.128 1.00 84.50 147 MET A CA 1
ATOM 1183 C C . MET A 1 147 ? -12.419 -6.608 19.128 1.00 84.50 147 MET A C 1
ATOM 1185 O O . MET A 1 147 ? -11.485 -7.372 19.364 1.00 84.50 147 MET A O 1
ATOM 1189 N N . LEU A 1 148 ? -13.623 -7.076 18.803 1.00 76.75 148 LEU A N 1
ATOM 1190 C CA . LEU A 1 148 ? -13.854 -8.511 18.639 1.00 76.75 148 LEU A CA 1
ATOM 1191 C C . LEU A 1 148 ? -13.168 -9.009 17.356 1.00 76.75 148 LEU A C 1
ATOM 1193 O O . LEU A 1 148 ? -13.327 -8.421 16.287 1.00 76.75 148 LEU A O 1
ATOM 1197 N N . GLY A 1 149 ? -12.418 -10.112 17.450 1.00 76.31 149 GLY A N 1
ATOM 1198 C CA . GLY A 1 149 ? -11.747 -10.721 16.293 1.00 76.31 149 GLY A CA 1
ATOM 1199 C C . GLY A 1 149 ? -10.452 -10.024 15.854 1.00 76.31 149 GLY A C 1
ATOM 1200 O O . GLY A 1 149 ? -10.144 -10.019 14.662 1.00 76.31 149 GLY A O 1
ATOM 1201 N N . VAL A 1 150 ? -9.695 -9.456 16.804 1.00 74.81 150 VAL A N 1
ATOM 1202 C CA . VAL A 1 150 ? -8.462 -8.665 16.581 1.00 74.81 150 VAL A CA 1
ATOM 1203 C C . VAL A 1 150 ? -7.494 -9.289 15.568 1.00 74.81 150 VAL A C 1
ATOM 1205 O O . VAL A 1 150 ? -6.904 -8.570 14.761 1.00 74.81 150 VAL A O 1
ATOM 1208 N N . GLU A 1 151 ? -7.331 -10.615 15.573 1.00 80.69 151 GLU A N 1
ATOM 1209 C CA . GLU A 1 151 ? -6.292 -11.283 14.778 1.00 80.69 151 GLU A CA 1
ATOM 1210 C C . GLU A 1 151 ? -6.442 -11.100 13.259 1.00 80.69 151 GLU A C 1
ATOM 1212 O O . GLU A 1 151 ? -5.434 -11.048 12.542 1.00 80.69 151 GLU A O 1
ATOM 1217 N N . ASP A 1 152 ? -7.671 -10.940 12.755 1.00 87.00 152 ASP A N 1
ATOM 1218 C CA . ASP A 1 152 ? -7.924 -10.794 11.315 1.00 87.00 152 ASP A CA 1
ATOM 1219 C C . ASP A 1 152 ? -8.276 -9.362 10.880 1.00 87.00 152 ASP A C 1
ATOM 1221 O O . ASP A 1 152 ? -8.594 -9.117 9.712 1.00 87.00 152 ASP A O 1
ATOM 1225 N N . VAL A 1 153 ? -8.160 -8.379 11.778 1.00 94.25 153 VAL A N 1
ATOM 1226 C CA . VAL A 1 153 ? -8.386 -6.977 11.411 1.00 94.25 153 VAL A CA 1
ATOM 1227 C C . VAL A 1 153 ? -7.283 -6.501 10.457 1.00 94.25 153 VAL A C 1
ATOM 1229 O O . VAL A 1 153 ? -6.073 -6.623 10.698 1.00 94.25 153 VAL A O 1
ATOM 1232 N N . ARG A 1 154 ? -7.705 -5.964 9.311 1.00 95.44 154 ARG A N 1
ATOM 1233 C CA . ARG A 1 154 ? -6.840 -5.389 8.281 1.00 95.44 154 ARG A CA 1
ATOM 1234 C C . ARG A 1 154 ? -6.896 -3.875 8.391 1.00 95.44 154 ARG A C 1
ATOM 1236 O O . ARG A 1 154 ? -7.913 -3.259 8.085 1.00 95.44 154 ARG A O 1
ATOM 1243 N N . SER A 1 155 ? -5.771 -3.307 8.802 1.00 96.12 155 SER A N 1
ATOM 1244 C CA . SER A 1 155 ? -5.583 -1.872 8.971 1.00 96.12 155 SER A CA 1
ATOM 1245 C C . SER A 1 155 ? -4.744 -1.261 7.847 1.00 96.12 155 SER A C 1
ATOM 1247 O O . SER A 1 155 ? -3.970 -1.955 7.165 1.00 96.12 155 SER A O 1
ATOM 1249 N N . ALA A 1 156 ? -4.883 0.048 7.658 1.00 97.06 156 ALA A N 1
ATOM 1250 C CA . ALA A 1 156 ? -4.038 0.841 6.777 1.00 97.06 156 ALA A CA 1
ATOM 1251 C C . ALA A 1 156 ? -2.582 0.834 7.262 1.00 97.06 156 ALA A C 1
ATOM 1253 O O . ALA A 1 156 ? -1.675 0.618 6.451 1.00 97.06 156 ALA A O 1
ATOM 1254 N N . ARG A 1 157 ? -2.353 0.930 8.582 1.00 96.75 157 ARG A N 1
ATOM 1255 C CA . ARG A 1 157 ? -1.012 0.816 9.188 1.00 96.75 157 ARG A CA 1
ATOM 1256 C C . ARG A 1 157 ? -0.317 -0.504 8.812 1.00 96.75 157 ARG A C 1
ATOM 1258 O O . ARG A 1 157 ? 0.836 -0.504 8.376 1.00 96.75 157 ARG A O 1
ATOM 1265 N N . LYS A 1 158 ? -1.031 -1.637 8.884 1.00 96.50 158 LYS A N 1
ATOM 1266 C CA . LYS A 1 158 ? -0.511 -2.960 8.473 1.00 96.50 158 LYS A CA 1
ATOM 1267 C C . LYS A 1 158 ? -0.219 -3.021 6.972 1.00 96.50 158 LYS A C 1
ATOM 1269 O O . LYS A 1 158 ? 0.801 -3.580 6.568 1.00 96.50 158 LYS A O 1
ATOM 1274 N N . ALA A 1 159 ? -1.092 -2.445 6.146 1.00 96.81 159 ALA A N 1
ATOM 1275 C CA . ALA A 1 159 ? -0.904 -2.389 4.698 1.00 96.81 159 ALA A CA 1
ATOM 1276 C C . ALA A 1 159 ? 0.323 -1.549 4.294 1.00 96.81 159 ALA A C 1
ATOM 1278 O O . ALA A 1 159 ? 1.079 -1.978 3.422 1.00 96.81 159 ALA A O 1
ATOM 1279 N N . LEU A 1 160 ? 0.584 -0.422 4.968 1.00 95.94 160 LEU A N 1
ATOM 1280 C CA . LEU A 1 160 ? 1.805 0.373 4.771 1.00 95.94 160 LEU A CA 1
ATOM 1281 C C . LEU A 1 160 ? 3.072 -0.403 5.120 1.00 95.94 160 LEU A C 1
ATOM 1283 O O . LEU A 1 160 ? 4.041 -0.352 4.365 1.00 95.94 160 LEU A O 1
ATOM 1287 N N . GLY A 1 161 ? 3.062 -1.145 6.231 1.00 94.81 161 GLY A N 1
ATOM 1288 C CA . GLY A 1 161 ? 4.194 -1.990 6.617 1.00 94.81 161 GLY A CA 1
ATOM 1289 C C . GLY A 1 161 ? 4.522 -3.050 5.560 1.00 94.81 161 GLY A C 1
ATOM 1290 O O . GLY A 1 161 ? 5.690 -3.281 5.259 1.00 94.81 161 GLY A O 1
ATOM 1291 N N . ILE A 1 162 ? 3.493 -3.655 4.953 1.00 95.81 162 ILE A N 1
ATOM 1292 C CA . ILE A 1 162 ? 3.648 -4.585 3.822 1.00 95.81 162 ILE A CA 1
ATOM 1293 C C . ILE A 1 162 ? 4.240 -3.861 2.613 1.00 95.81 162 ILE A C 1
ATOM 1295 O O . ILE A 1 162 ? 5.248 -4.316 2.081 1.00 95.81 162 ILE A O 1
ATOM 1299 N N . ALA A 1 163 ? 3.649 -2.729 2.219 1.00 94.44 163 ALA A N 1
ATOM 1300 C CA . ALA A 1 163 ? 4.097 -1.959 1.065 1.00 94.44 163 ALA A CA 1
ATOM 1301 C C . ALA A 1 163 ? 5.581 -1.593 1.186 1.00 94.44 163 ALA A C 1
ATOM 1303 O O . ALA A 1 163 ? 6.367 -1.980 0.333 1.00 94.44 163 ALA A O 1
ATOM 1304 N N . ARG A 1 164 ? 5.980 -0.955 2.296 1.00 92.44 164 ARG A N 1
ATOM 1305 C CA . ARG A 1 164 ? 7.363 -0.511 2.540 1.00 92.44 164 ARG A CA 1
ATOM 1306 C C . ARG A 1 164 ? 8.364 -1.670 2.547 1.00 92.44 164 ARG A C 1
ATOM 1308 O O . ARG A 1 164 ? 9.442 -1.533 1.985 1.00 92.44 164 ARG A O 1
ATOM 1315 N N . ARG A 1 165 ? 8.007 -2.814 3.143 1.00 93.44 165 ARG A N 1
ATOM 1316 C CA . ARG A 1 165 ? 8.879 -4.001 3.183 1.00 93.44 165 ARG A CA 1
ATOM 1317 C C . ARG A 1 165 ? 9.050 -4.653 1.810 1.00 93.44 165 ARG A C 1
ATOM 1319 O O . ARG A 1 165 ? 10.122 -5.163 1.508 1.00 93.44 165 ARG A O 1
ATOM 1326 N N . GLU A 1 166 ? 7.993 -4.685 1.006 1.00 92.31 166 GLU A N 1
ATOM 1327 C CA . GLU A 1 166 ? 7.964 -5.424 -0.264 1.00 92.31 166 GLU A CA 1
ATOM 1328 C C . GLU A 1 166 ? 8.305 -4.543 -1.479 1.00 92.31 166 GLU A C 1
ATOM 1330 O O . GLU A 1 166 ? 8.376 -5.039 -2.603 1.00 92.31 166 GLU A O 1
ATOM 1335 N N . THR A 1 167 ? 8.585 -3.251 -1.267 1.00 86.81 167 THR A N 1
ATOM 1336 C CA . THR A 1 167 ? 9.046 -2.319 -2.310 1.00 86.81 167 THR A CA 1
ATOM 1337 C C . THR A 1 167 ? 10.407 -1.706 -1.973 1.00 86.81 167 THR A C 1
ATOM 1339 O O . THR A 1 167 ? 10.487 -0.493 -1.760 1.00 86.81 167 THR A O 1
ATOM 1342 N N . PRO A 1 168 ? 11.503 -2.487 -1.974 1.00 68.50 168 PRO A N 1
ATOM 1343 C CA . PRO A 1 168 ? 12.840 -1.934 -1.731 1.00 68.50 168 PRO A CA 1
ATOM 1344 C C . PRO A 1 168 ? 13.234 -0.874 -2.779 1.00 68.50 168 PRO A C 1
ATOM 1346 O O . PRO A 1 168 ? 13.983 0.047 -2.504 1.00 68.50 168 PRO A O 1
ATOM 1349 N N . PHE A 1 169 ? 12.656 -0.933 -3.981 1.00 61.00 169 PHE A N 1
ATOM 1350 C CA . PHE A 1 169 ? 12.902 0.004 -5.089 1.00 61.00 169 PHE A CA 1
ATOM 1351 C C . PHE A 1 169 ? 12.085 1.312 -5.023 1.00 61.00 169 PHE A C 1
ATOM 1353 O O . PHE A 1 169 ? 12.127 2.109 -5.961 1.00 61.00 169 PHE A O 1
ATOM 1360 N N . LEU A 1 170 ? 11.301 1.529 -3.960 1.00 59.75 170 LEU A N 1
ATOM 1361 C CA . LEU A 1 170 ? 10.698 2.834 -3.657 1.00 59.75 170 LEU A CA 1
ATOM 1362 C C . LEU A 1 170 ? 11.502 3.622 -2.619 1.00 59.75 170 LEU A C 1
ATOM 1364 O O . LEU A 1 170 ? 11.031 4.683 -2.209 1.00 59.75 170 LEU A O 1
ATOM 1368 N N . GLU A 1 171 ? 12.681 3.145 -2.200 1.00 54.91 171 GLU A N 1
ATOM 1369 C CA . GLU A 1 171 ? 13.600 3.955 -1.405 1.00 54.91 171 GLU A CA 1
ATOM 1370 C C . GLU A 1 171 ? 13.796 5.304 -2.109 1.00 54.91 171 GLU A C 1
ATOM 1372 O O . GLU A 1 171 ? 14.368 5.404 -3.192 1.00 54.91 171 GLU A O 1
ATOM 1377 N N . LEU A 1 172 ? 13.235 6.352 -1.496 1.00 49.97 172 LEU A N 1
ATOM 1378 C CA . LEU A 1 172 ? 13.146 7.721 -2.010 1.00 49.97 172 LEU A CA 1
ATOM 1379 C C . LEU A 1 172 ? 14.518 8.374 -2.288 1.00 49.97 172 LEU A C 1
ATOM 1381 O O . LEU A 1 172 ? 14.566 9.542 -2.665 1.00 49.97 172 LEU A O 1
ATOM 1385 N N . GLY A 1 173 ? 15.621 7.644 -2.098 1.00 47.97 173 GLY A N 1
ATOM 1386 C CA . GLY A 1 173 ? 16.982 8.084 -2.389 1.00 47.97 173 GLY A CA 1
ATOM 1387 C C . GLY A 1 173 ? 17.331 8.080 -3.878 1.00 47.97 173 GLY A C 1
ATOM 1388 O O . GLY A 1 173 ? 18.103 8.931 -4.308 1.00 47.97 173 GLY A O 1
ATOM 1389 N N . ASP A 1 174 ? 16.704 7.219 -4.683 1.00 48.06 174 ASP A N 1
ATOM 1390 C CA . ASP A 1 174 ? 16.952 7.142 -6.130 1.00 48.06 174 ASP A CA 1
ATOM 1391 C C . ASP A 1 174 ? 15.983 8.040 -6.904 1.00 48.06 174 ASP A C 1
ATOM 1393 O O . ASP A 1 174 ? 15.303 7.624 -7.848 1.00 48.06 174 ASP A O 1
ATOM 1397 N N . GLY A 1 175 ? 15.867 9.302 -6.490 1.00 51.88 175 GLY A N 1
ATOM 1398 C CA . GLY A 1 175 ? 15.275 10.293 -7.373 1.00 51.88 175 GLY A CA 1
ATOM 1399 C C . GLY A 1 175 ? 16.025 10.252 -8.706 1.00 51.88 175 GLY A C 1
ATOM 1400 O O . GLY A 1 175 ? 17.239 10.439 -8.729 1.00 51.88 175 GLY A O 1
ATOM 1401 N N . ASP A 1 176 ? 15.306 10.094 -9.824 1.00 50.97 176 ASP A N 1
ATOM 1402 C CA . ASP A 1 176 ? 15.838 10.232 -11.199 1.00 50.97 176 ASP A CA 1
ATOM 1403 C C . ASP A 1 176 ? 16.545 11.596 -11.427 1.00 50.97 176 ASP A C 1
ATOM 1405 O O . ASP A 1 176 ? 17.109 11.865 -12.486 1.00 50.97 176 ASP A O 1
ATOM 1409 N N . PHE A 1 177 ? 16.498 12.474 -10.424 1.00 47.66 177 PHE A N 1
ATOM 1410 C CA . PHE A 1 177 ? 17.198 13.733 -10.295 1.00 47.66 177 PHE A CA 1
ATOM 1411 C C . PHE A 1 177 ? 18.516 13.586 -9.516 1.00 47.66 177 PHE A C 1
ATOM 1413 O O . PHE A 1 177 ? 18.822 14.389 -8.638 1.00 47.66 177 PHE A O 1
ATOM 1420 N N . THR A 1 178 ? 19.363 12.614 -9.856 1.00 46.88 178 THR A N 1
ATOM 1421 C CA . THR A 1 178 ? 20.793 12.877 -9.690 1.00 46.88 178 THR A CA 1
ATOM 1422 C C . THR A 1 178 ? 21.164 13.839 -10.810 1.00 46.88 178 THR A C 1
ATOM 1424 O O . THR A 1 178 ? 21.506 13.452 -11.925 1.00 46.88 178 THR A O 1
ATOM 1427 N N . THR A 1 179 ? 21.039 15.146 -10.554 1.00 46.31 179 THR A N 1
ATOM 1428 C CA . THR A 1 179 ? 21.803 16.115 -11.336 1.00 46.31 179 THR A CA 1
ATOM 1429 C C . THR A 1 179 ? 23.247 15.702 -11.162 1.00 46.31 179 THR A C 1
ATOM 1431 O O . THR A 1 179 ? 23.864 16.009 -10.144 1.00 46.31 179 THR A O 1
ATOM 1434 N N . THR A 1 180 ? 23.787 14.975 -12.138 1.00 50.94 180 THR A N 1
ATOM 1435 C CA . THR A 1 180 ? 25.218 14.964 -12.376 1.00 50.94 180 THR A CA 1
ATOM 1436 C C . THR A 1 180 ? 25.548 16.433 -12.546 1.00 50.94 180 THR A C 1
ATOM 1438 O O . THR A 1 180 ? 25.279 17.014 -13.602 1.00 50.94 180 THR A O 1
ATOM 1441 N N . VAL A 1 181 ? 25.988 17.072 -11.461 1.00 53.66 181 VAL A N 1
ATOM 1442 C CA . VAL A 1 181 ? 26.587 18.393 -11.507 1.00 53.66 181 VAL A CA 1
ATOM 1443 C C . VAL A 1 181 ? 27.723 18.178 -12.475 1.00 53.66 181 VAL A C 1
ATOM 1445 O O . VAL A 1 181 ? 28.692 17.488 -12.174 1.00 53.66 181 VAL A O 1
ATOM 1448 N N . ARG A 1 182 ? 27.491 18.602 -13.714 1.00 50.50 182 ARG A N 1
ATOM 1449 C CA . ARG A 1 182 ? 28.433 18.463 -14.801 1.00 50.50 182 ARG A CA 1
ATOM 1450 C C . ARG A 1 182 ? 29.601 19.299 -14.326 1.00 50.50 182 ARG A C 1
ATOM 1452 O O . ARG A 1 182 ? 29.505 20.520 -14.398 1.00 50.50 182 ARG A O 1
ATOM 1459 N N . GLU A 1 183 ? 30.608 18.660 -13.731 1.00 56.66 183 GLU A N 1
ATOM 1460 C CA . GLU A 1 183 ? 31.832 19.315 -13.299 1.00 56.66 183 GLU A CA 1
ATOM 1461 C C . GLU A 1 183 ? 32.337 20.039 -14.536 1.00 56.66 183 GLU A C 1
ATOM 1463 O O . GLU A 1 183 ? 32.832 19.436 -15.492 1.00 56.66 183 GLU A O 1
ATOM 1468 N N . THR A 1 184 ? 32.066 21.340 -14.595 1.00 62.12 184 THR A N 1
ATOM 1469 C CA . THR A 1 184 ? 32.521 22.196 -15.669 1.00 62.12 184 THR A CA 1
ATOM 1470 C C . THR A 1 184 ? 34.015 22.231 -15.492 1.00 62.12 184 THR A C 1
ATOM 1472 O O . THR A 1 184 ? 34.530 22.983 -14.663 1.00 62.12 184 THR A O 1
ATOM 1475 N N . GLY A 1 185 ? 34.675 21.328 -16.218 1.00 57.75 185 GLY A N 1
ATOM 1476 C CA . GLY A 1 185 ? 36.107 21.165 -16.250 1.00 57.75 185 GLY A CA 1
ATOM 1477 C C . GLY A 1 185 ? 36.747 22.538 -16.280 1.00 57.75 185 GLY A C 1
ATOM 1478 O O . GLY A 1 185 ? 36.579 23.313 -17.226 1.00 57.75 185 GLY A O 1
ATOM 1479 N N . LYS A 1 186 ? 37.449 22.827 -15.189 1.00 59.91 186 LYS A N 1
ATOM 1480 C CA . LYS A 1 186 ? 38.420 23.896 -15.056 1.00 59.91 186 LYS A CA 1
ATOM 1481 C C . LYS A 1 186 ? 39.383 23.713 -16.230 1.00 59.91 186 LYS A C 1
ATOM 1483 O O . LYS A 1 186 ? 40.255 22.851 -16.184 1.00 59.91 186 LYS A O 1
ATOM 1488 N N . ARG A 1 187 ? 39.164 24.440 -17.333 1.00 57.81 187 ARG A N 1
ATOM 1489 C CA . ARG A 1 187 ? 40.094 24.460 -18.467 1.00 57.81 187 ARG A CA 1
ATOM 1490 C C . ARG A 1 187 ? 41.410 24.988 -17.915 1.00 57.81 187 ARG A C 1
ATOM 1492 O O . ARG A 1 187 ? 41.533 26.183 -17.659 1.00 57.81 187 ARG A O 1
ATOM 1499 N N . GLY A 1 188 ? 42.357 24.085 -17.676 1.00 59.16 188 GLY A N 1
ATOM 1500 C CA . GLY A 1 188 ? 43.740 24.433 -17.404 1.00 59.16 188 GLY A CA 1
ATOM 1501 C C . GLY A 1 188 ? 44.267 25.213 -18.599 1.00 59.16 188 GLY A C 1
ATOM 1502 O O . GLY A 1 188 ? 44.526 24.639 -19.654 1.00 59.16 188 GLY A O 1
ATOM 1503 N N . GLY A 1 189 ? 44.339 26.533 -18.446 1.00 63.16 189 GLY A N 1
ATOM 1504 C CA . GLY A 1 189 ? 44.981 27.422 -19.397 1.00 63.16 189 GLY A CA 1
ATOM 1505 C C . GLY A 1 189 ? 46.453 27.051 -19.514 1.00 63.16 189 GLY A C 1
ATOM 1506 O O . GLY A 1 189 ? 47.176 27.012 -18.522 1.00 63.16 189 GLY A O 1
ATOM 1507 N N . LEU A 1 190 ? 46.844 26.742 -20.745 1.00 60.59 190 LEU A N 1
ATOM 1508 C CA . LEU A 1 190 ? 48.190 26.425 -21.194 1.00 60.59 190 LEU A CA 1
ATOM 1509 C C . LEU A 1 190 ? 49.207 27.461 -20.698 1.00 60.59 190 LEU A C 1
ATOM 1511 O O . LEU A 1 190 ? 49.081 28.655 -20.967 1.00 60.59 190 LEU A O 1
ATOM 1515 N N . GLY A 1 191 ? 50.242 26.985 -20.007 1.00 60.56 191 GLY A N 1
ATOM 1516 C CA . GLY A 1 191 ? 51.430 27.771 -19.706 1.00 60.56 191 GLY A CA 1
ATOM 1517 C C . GLY A 1 191 ? 52.204 28.070 -20.988 1.00 60.56 191 GLY A C 1
ATOM 1518 O O . GLY A 1 191 ? 52.762 27.167 -21.608 1.00 60.56 191 GLY A O 1
ATOM 1519 N N . LEU A 1 192 ? 52.242 29.343 -21.369 1.00 68.88 192 LEU A N 1
ATOM 1520 C CA . LEU A 1 192 ? 53.100 29.873 -22.421 1.00 68.88 192 LEU A CA 1
ATOM 1521 C C . LEU A 1 192 ? 54.489 30.134 -21.810 1.00 68.88 192 LEU A C 1
ATOM 1523 O O . LEU A 1 192 ? 54.657 31.087 -21.051 1.00 68.88 192 LEU A O 1
ATOM 1527 N N . LYS A 1 193 ? 55.476 29.278 -22.093 1.00 68.50 193 LYS A N 1
ATOM 1528 C CA . LYS A 1 193 ? 56.890 29.568 -21.798 1.00 68.50 193 LYS A CA 1
ATOM 1529 C C . LYS A 1 193 ? 57.504 30.266 -23.016 1.00 68.50 193 LYS A C 1
ATOM 1531 O O . LYS A 1 193 ? 57.366 29.758 -24.126 1.00 68.50 193 LYS A O 1
ATOM 1536 N N . ARG A 1 194 ? 58.103 31.438 -22.789 1.00 72.44 194 ARG A N 1
ATOM 1537 C CA . ARG A 1 194 ? 58.984 32.138 -23.738 1.00 72.44 194 ARG A CA 1
ATOM 1538 C C . ARG A 1 194 ? 60.413 31.649 -23.573 1.00 72.44 194 ARG A C 1
ATOM 1540 O O . ARG A 1 194 ? 60.749 31.275 -22.426 1.00 72.44 194 ARG A O 1
#

pLDDT: mean 79.76, std 17.42, range [35.47, 97.5]

Organism: NCBI:txid147558

Sequence (194 aa):
MLPIFDSTTKSPLNSYVEGISTHCIITLPFTSPATTSARTVVPSPPVSITPNKAGHCTHLLHPGTPQTEVLCPVCKIRQLLNELQPMTSLWQNRGAPFLQPQYDPMYYRLRKVWYMYRASLARYMYFLEIRAEREEAWELEHEGVEMLGVEDVRSARKALGIARRETPFLELGDGDFTTTVRETGKRGGLGLKR

Secondary structure (DSSP, 8-state):
----------PPP----------------------------PPPPPPEE-PPBPTTT-PBBPTTS-TT-SS-HHHHHHHHHHHHHHHHHHHHHTTGGGS-GGG-HHHHHHHHHHHHHHHHHHHHHHHHHHHHHHHHHHHHHTTTPEETTGGG-B-HHHHHHHHHHH-GGG-TT--S------------------

Foldseek 3Di:
DDDDDDPDDDDDDDDDDDDPDDDDPPPDDPDDDDPDDDDPDDDDDAAEDEAAAAQCPRFGEQPLADNPHNDFLQVVLVVLLVQLVVLVVVCVVCVHPPDDCPPPPCNVVSVVSNVVSVVVNVVSLVVLVVSVVSSVVVCVVRPRHHYPPVVRYGHSVVSNVVNCVSCPVPPVPPDVPPPPVVPPPPPPPDDDDD